Protein AF-A0A7S0MTF8-F1 (afdb_monomer_lite)

Organism: NCBI:txid1411642

Radius of gyration: 25.07 Å; chains: 1; bounding box: 68×50×77 Å

Sequence (307 aa):
ARCGGGLVGGGAVLLVLLLGALLALWLLAAFSRYLEAHLDVHAEAEGEAESASWLVQKTLEALQRLKVDGILFGRRAKSRRDVYTRPTERVEPQERSALASWTCATVSLIERMVEEPGSPVGAGHDRDIHTTAGQMLLQAFIYMQTLAVVNKVFDIRWPAKFVKVMSAAAICNLTLDEIPLLSCLFKGVDYYRSYLLWGFLPLGVLAGAGAVAACLVPPHSTPRKRELFLSGVHRGALVLLFALYVPVTTRVMSIFSCREIDGQRYLRADLTKQCYDFEHLAHLVVGLVFAAVYVVGVPLFYGASFR

pLDDT: mean 72.74, std 19.28, range [36.22, 97.88]

Secondary structure (DSSP, 8-state):
-------SHHHHHHHHHHHHHHHHHHHHHHHHHHHHHHHHHHTS-TT-HHHHHHHHHHHHHHHHHHHHTTS---------------------HHHHHHHHHHHHHHHHHHHHHH--------TT-TTTHHHHHHHHHHHHHHHHHHHHHHHHH------HHHHHHHHHHGGG---TTTSHHHHHHTTT--HHHHHHHHHHHHHHHHHHHHHHHHHSS-TT--HHHHHHHHHHHHHHHHHHHHHHHHHHHHHHHHTT-EEEETTEEEETTEEEEETTSHHHHHHHHHHHHHIIIIIIIHHHHHHHHT-

Foldseek 3Di:
DDPPDDPPPVVVVVVVVVVLVVVLVVLLVVLVVVCVVVVVVVVVPPPCVVPVLVVVVVVVVVVVVVVVPPDDDDDDDDDDDDDDDDDPPPPDVVVVVVVCVVVCVVVVVVVVVVPDPDDDDDDPCVVPVVVVVVVVVLVVLLVLLVLLCCVVPDPDDDDPVSVVSSVVSVVSNPDLCVPVVSVVVCVPPDLLNSLVCLLCVLVVLVVVLVVCLVPVPPPPDDPVVSVVSNVVSVVVSVSVSSSSLSVNLSSLCQLVDWDDDPNFIARPVDRVHGDSPPVSVSSVSSSVSSCCCRVVVVVVVVVVVVD

Structure (mmCIF, N/CA/C/O backbone):
data_AF-A0A7S0MTF8-F1
#
_entry.id   AF-A0A7S0MTF8-F1
#
loop_
_atom_site.group_PDB
_atom_site.id
_atom_site.type_symbol
_atom_site.label_atom_id
_atom_site.label_alt_id
_atom_site.label_comp_id
_atom_site.label_asym_id
_atom_site.label_entity_id
_atom_site.label_seq_id
_atom_site.pdbx_PDB_ins_code
_atom_site.Cartn_x
_atom_site.Cartn_y
_atom_site.Cartn_z
_atom_site.occupancy
_atom_site.B_iso_or_equiv
_atom_site.auth_seq_id
_atom_site.auth_comp_id
_atom_site.auth_asym_id
_atom_site.auth_atom_id
_atom_site.pdbx_PDB_model_num
ATOM 1 N N . ALA A 1 1 ? 15.661 -19.146 -37.992 1.00 41.62 1 ALA A N 1
ATOM 2 C CA . ALA A 1 1 ? 15.312 -19.264 -36.564 1.00 41.62 1 ALA A CA 1
ATOM 3 C C . ALA A 1 1 ? 14.410 -18.093 -36.183 1.00 41.62 1 ALA A C 1
ATOM 5 O O . ALA A 1 1 ? 14.860 -16.955 -36.224 1.00 41.62 1 ALA A O 1
ATOM 6 N N . ARG A 1 2 ? 13.116 -18.346 -35.944 1.00 36.22 2 ARG A N 1
ATOM 7 C CA . ARG A 1 2 ? 12.147 -17.328 -35.511 1.00 36.22 2 ARG A CA 1
ATOM 8 C C . ARG A 1 2 ? 12.207 -17.232 -33.985 1.00 36.22 2 ARG A C 1
ATOM 10 O O . ARG A 1 2 ? 11.725 -18.134 -33.313 1.00 36.22 2 ARG A O 1
ATOM 17 N N . CYS A 1 3 ? 12.772 -16.151 -33.453 1.00 40.25 3 CYS A N 1
ATOM 18 C CA . CYS A 1 3 ? 12.553 -15.752 -32.062 1.00 40.25 3 CYS A CA 1
ATOM 19 C C . CYS A 1 3 ? 11.199 -15.039 -31.980 1.00 40.25 3 CYS A C 1
ATOM 21 O O . CYS A 1 3 ? 11.119 -13.820 -32.080 1.00 40.25 3 CYS A O 1
ATOM 23 N N . GLY A 1 4 ? 10.126 -15.820 -31.884 1.00 43.66 4 GLY A N 1
ATOM 24 C CA . GLY A 1 4 ? 8.782 -15.338 -31.582 1.00 43.66 4 GLY A CA 1
ATOM 25 C C . GLY A 1 4 ? 8.337 -15.968 -30.274 1.00 43.66 4 GLY A C 1
ATOM 26 O O . GLY A 1 4 ? 7.686 -17.003 -30.287 1.00 43.66 4 GLY A O 1
ATOM 27 N N . GLY A 1 5 ? 8.748 -15.392 -29.149 1.00 44.25 5 GLY A N 1
ATOM 28 C CA . GLY A 1 5 ? 8.395 -15.902 -27.833 1.00 44.25 5 GLY A CA 1
ATOM 29 C C . GLY A 1 5 ? 8.445 -14.786 -26.805 1.00 44.25 5 GLY A C 1
ATOM 30 O O . GLY A 1 5 ? 9.505 -14.218 -26.568 1.00 44.25 5 GLY A O 1
ATOM 31 N N . GLY A 1 6 ? 7.295 -14.492 -26.198 1.00 42.84 6 GLY A N 1
ATOM 32 C CA . GLY A 1 6 ? 7.282 -13.999 -24.822 1.00 42.84 6 GLY A CA 1
ATOM 33 C C . GLY A 1 6 ? 6.909 -12.541 -24.559 1.00 42.84 6 GLY A C 1
ATOM 34 O O . GLY A 1 6 ? 7.259 -12.049 -23.497 1.00 42.84 6 GLY A O 1
ATOM 35 N N . LEU A 1 7 ? 6.167 -11.847 -25.431 1.00 43.78 7 LEU A N 1
ATOM 36 C CA . LEU A 1 7 ? 5.537 -10.560 -25.059 1.00 43.78 7 LEU A CA 1
ATOM 37 C C . LEU A 1 7 ? 4.083 -10.709 -24.558 1.00 43.78 7 LEU A C 1
ATOM 39 O O . LEU A 1 7 ? 3.352 -9.728 -24.468 1.00 43.78 7 LEU A O 1
ATOM 43 N N . VAL A 1 8 ? 3.641 -11.935 -24.255 1.00 46.97 8 VAL A N 1
ATOM 44 C CA . VAL A 1 8 ? 2.236 -12.243 -23.916 1.00 46.97 8 VAL A CA 1
ATOM 45 C C . VAL A 1 8 ? 1.956 -12.117 -22.408 1.00 46.97 8 VAL A C 1
ATOM 47 O O . VAL A 1 8 ? 0.819 -11.880 -22.015 1.00 46.97 8 VAL A O 1
ATOM 50 N N . GLY A 1 9 ? 2.980 -12.167 -21.549 1.00 46.78 9 GLY A N 1
ATOM 51 C CA . GLY A 1 9 ? 2.791 -12.075 -20.094 1.00 46.78 9 GLY A CA 1
ATOM 52 C C . GLY A 1 9 ? 2.430 -10.670 -19.599 1.00 46.78 9 GLY A C 1
ATOM 53 O O . GLY A 1 9 ? 1.489 -10.504 -18.831 1.00 46.78 9 GLY A O 1
ATOM 54 N N . GLY A 1 10 ? 3.129 -9.632 -20.074 1.00 50.44 10 GLY A N 1
ATOM 55 C CA . GLY A 1 10 ? 2.980 -8.269 -19.539 1.00 50.44 10 GLY A CA 1
ATOM 56 C C . GLY A 1 10 ? 1.612 -7.629 -19.798 1.00 50.44 10 GLY A C 1
ATOM 57 O O . GLY A 1 10 ? 1.114 -6.882 -18.957 1.00 50.44 10 GLY A O 1
ATOM 58 N N . GLY A 1 11 ? 0.975 -7.961 -20.927 1.00 53.56 11 GLY A N 1
ATOM 59 C CA . GLY A 1 11 ? -0.357 -7.457 -21.270 1.00 53.56 11 GLY A CA 1
ATOM 60 C C . GLY A 1 11 ? -1.439 -7.961 -20.317 1.00 53.56 11 GLY A C 1
ATOM 61 O O . GLY A 1 11 ? -2.295 -7.185 -19.910 1.00 53.56 11 GLY A O 1
ATOM 62 N N . ALA A 1 12 ? -1.361 -9.226 -19.895 1.00 52.53 12 ALA A N 1
ATOM 63 C CA . ALA A 1 12 ? -2.303 -9.798 -18.938 1.00 52.53 12 ALA A CA 1
ATOM 64 C C . ALA A 1 12 ? -2.157 -9.171 -17.542 1.00 52.53 12 ALA A C 1
ATOM 66 O O . ALA A 1 12 ? -3.161 -8.885 -16.897 1.00 52.53 12 ALA A O 1
ATOM 67 N N . VAL A 1 13 ? -0.926 -8.878 -17.101 1.00 54.28 13 VAL A N 1
ATOM 68 C CA . VAL A 1 13 ? -0.671 -8.186 -15.822 1.00 54.28 13 VAL A CA 1
ATOM 69 C C . VAL A 1 13 ? -1.266 -6.785 -15.836 1.00 54.28 13 VAL A C 1
ATOM 71 O O . VAL A 1 13 ? -2.001 -6.408 -14.926 1.00 54.28 13 VAL A O 1
ATOM 74 N N . LEU A 1 14 ? -0.975 -6.022 -16.892 1.00 57.94 14 LEU A N 1
ATOM 75 C CA . LEU A 1 14 ? -1.503 -4.674 -17.037 1.00 57.94 14 LEU A CA 1
ATOM 76 C C . LEU A 1 14 ? -3.030 -4.704 -17.132 1.00 57.94 14 LEU A C 1
ATOM 78 O O . LEU A 1 14 ? -3.681 -3.876 -16.512 1.00 57.94 14 LEU A O 1
ATOM 82 N N . LEU A 1 15 ? -3.603 -5.683 -17.835 1.00 62.56 15 LEU A N 1
ATOM 83 C CA . LEU A 1 15 ? -5.047 -5.855 -17.951 1.00 62.56 15 LEU A CA 1
ATOM 84 C C . LEU A 1 15 ? -5.694 -6.180 -16.602 1.00 62.56 15 LEU A C 1
ATOM 86 O O . LEU A 1 15 ? -6.694 -5.566 -16.269 1.00 62.56 15 LEU A O 1
ATOM 90 N N . VAL A 1 16 ? -5.141 -7.096 -15.805 1.00 59.28 16 VAL A N 1
ATOM 91 C CA . VAL A 1 16 ? -5.699 -7.445 -14.486 1.00 59.28 16 VAL A CA 1
ATOM 92 C C . VAL A 1 16 ? -5.593 -6.268 -13.518 1.00 59.28 16 VAL A C 1
ATOM 94 O O . VAL A 1 16 ? -6.552 -5.978 -12.807 1.00 59.28 16 VAL A O 1
ATOM 97 N N . LEU A 1 17 ? -4.471 -5.545 -13.524 1.00 58.94 17 LEU A N 1
ATOM 98 C CA . LEU A 1 17 ? -4.306 -4.345 -12.703 1.00 58.94 17 LEU A CA 1
ATOM 99 C C . LEU A 1 17 ? -5.217 -3.205 -13.169 1.00 58.94 17 LEU A C 1
ATOM 101 O O . LEU A 1 17 ? -5.796 -2.521 -12.334 1.00 58.94 17 LEU A O 1
ATOM 105 N N . LEU A 1 18 ? -5.396 -3.028 -14.481 1.00 66.31 18 LEU A N 1
ATOM 106 C CA . LEU A 1 18 ? -6.327 -2.052 -15.047 1.00 66.31 18 LEU A CA 1
ATOM 107 C C . LEU A 1 18 ? -7.774 -2.428 -14.756 1.00 66.31 18 LEU A C 1
ATOM 109 O O . LEU A 1 18 ? -8.540 -1.558 -14.379 1.00 66.31 18 LEU A O 1
ATOM 113 N N . LEU A 1 19 ? -8.158 -3.696 -14.877 1.00 68.12 19 LEU A N 1
ATOM 114 C CA . LEU A 1 19 ? -9.497 -4.165 -14.528 1.00 68.12 19 LEU A CA 1
ATOM 115 C C . LEU A 1 19 ? -9.749 -4.028 -13.027 1.00 68.12 19 LEU A C 1
ATOM 117 O O . LEU A 1 19 ? -10.822 -3.583 -12.641 1.00 68.12 19 LEU A O 1
ATOM 121 N N . GLY A 1 20 ? -8.758 -4.329 -12.186 1.00 62.88 20 GLY A N 1
ATOM 122 C CA . GLY A 1 20 ? -8.822 -4.086 -10.747 1.00 62.88 20 GLY A CA 1
ATOM 123 C C . GLY A 1 20 ? -8.953 -2.599 -10.414 1.00 62.88 20 GLY A C 1
ATOM 124 O O . GLY A 1 20 ? -9.790 -2.228 -9.598 1.00 62.88 20 GLY A O 1
ATOM 125 N N . ALA A 1 21 ? -8.191 -1.734 -11.088 1.00 61.41 21 ALA A N 1
ATOM 126 C CA . ALA A 1 21 ? -8.267 -0.285 -10.921 1.00 61.41 21 ALA A CA 1
ATOM 127 C C . ALA A 1 21 ? -9.590 0.290 -11.445 1.00 61.41 21 ALA A C 1
ATOM 129 O O . ALA A 1 21 ? -10.188 1.130 -10.786 1.00 61.41 21 ALA A O 1
ATOM 130 N N . LEU A 1 22 ? -10.084 -0.179 -12.591 1.00 70.44 22 LEU A N 1
ATOM 131 C CA . LEU A 1 22 ? -11.374 0.213 -13.158 1.00 70.44 22 LEU A CA 1
ATOM 132 C C . LEU A 1 22 ? -12.528 -0.264 -12.282 1.00 70.44 22 LEU A C 1
ATOM 134 O O . LEU A 1 22 ? -13.466 0.493 -12.065 1.00 70.44 22 LEU A O 1
ATOM 138 N N . LEU A 1 23 ? -12.446 -1.476 -11.731 1.00 73.50 23 LEU A N 1
ATOM 139 C CA . LEU A 1 23 ? -13.414 -1.982 -10.764 1.00 73.50 23 LEU A CA 1
ATOM 140 C C . LEU A 1 23 ? -13.374 -1.158 -9.474 1.00 73.50 23 LEU A C 1
ATOM 142 O O . LEU A 1 23 ? -14.424 -0.797 -8.960 1.00 73.50 23 LEU A O 1
ATOM 146 N N . ALA A 1 24 ? -12.186 -0.806 -8.980 1.00 65.19 24 ALA A N 1
ATOM 147 C CA . ALA A 1 24 ? -12.036 0.056 -7.811 1.00 65.19 24 ALA A CA 1
ATOM 148 C C . ALA A 1 24 ? -12.590 1.466 -8.065 1.00 65.19 24 ALA A C 1
ATOM 150 O O . ALA A 1 24 ? -13.328 1.984 -7.235 1.00 65.19 24 ALA A O 1
ATOM 151 N N . LEU A 1 25 ? -12.300 2.068 -9.222 1.00 69.69 25 LEU A N 1
ATOM 152 C CA . LEU A 1 25 ? -12.846 3.364 -9.636 1.00 69.69 25 LEU A CA 1
ATOM 153 C C . LEU A 1 25 ? -14.364 3.308 -9.810 1.00 69.69 25 LEU A C 1
ATOM 155 O O . LEU A 1 25 ? -15.060 4.231 -9.400 1.00 69.69 25 LEU A O 1
ATOM 159 N N . TRP A 1 26 ? -14.887 2.221 -10.378 1.00 82.94 26 TRP A N 1
ATOM 160 C CA . TRP A 1 26 ? -16.321 2.002 -10.510 1.00 82.94 26 TRP A CA 1
ATOM 161 C C . TRP A 1 26 ? -16.993 1.848 -9.144 1.00 82.94 26 TRP A C 1
ATOM 163 O O . TRP A 1 26 ? -18.015 2.482 -8.908 1.00 82.94 26 TRP A O 1
ATOM 173 N N . LEU A 1 27 ? -16.398 1.085 -8.222 1.00 67.75 27 LEU A N 1
ATOM 174 C CA . LEU A 1 27 ? -16.892 0.932 -6.852 1.00 67.75 27 LEU A CA 1
ATOM 175 C C . LEU A 1 27 ? -16.828 2.250 -6.079 1.00 67.75 27 LEU A C 1
ATOM 177 O O . LEU A 1 27 ? -17.782 2.580 -5.389 1.00 67.75 27 LEU A O 1
ATOM 181 N N . LEU A 1 28 ? -15.759 3.035 -6.235 1.00 68.31 28 LEU A N 1
ATOM 182 C CA . LEU A 1 28 ? -15.643 4.371 -5.644 1.00 68.31 28 LEU A CA 1
ATOM 183 C C . LEU A 1 28 ? -16.687 5.334 -6.213 1.00 68.31 28 LEU A C 1
ATOM 185 O O . LEU A 1 28 ? -17.311 6.063 -5.452 1.00 68.31 28 LEU A O 1
ATOM 189 N N . ALA A 1 29 ? -16.923 5.321 -7.525 1.00 71.50 29 ALA A N 1
ATOM 190 C CA . ALA A 1 29 ? -17.944 6.154 -8.156 1.00 71.50 29 ALA A CA 1
ATOM 191 C C . ALA A 1 29 ? -19.364 5.728 -7.749 1.00 71.50 29 ALA A C 1
ATOM 193 O O . ALA A 1 29 ? -20.207 6.575 -7.461 1.00 71.50 29 ALA A O 1
ATOM 194 N N . ALA A 1 30 ? -19.630 4.422 -7.689 1.00 72.69 30 ALA A N 1
ATOM 195 C CA . ALA A 1 30 ? -20.893 3.878 -7.204 1.00 72.69 30 ALA A CA 1
ATOM 196 C C . ALA A 1 30 ? -21.116 4.238 -5.731 1.00 72.69 30 ALA A C 1
ATOM 198 O O . ALA A 1 30 ? -22.210 4.645 -5.352 1.00 72.69 30 ALA A O 1
ATOM 199 N N . PHE A 1 31 ? -20.063 4.155 -4.920 1.00 70.62 31 PHE A N 1
ATOM 200 C CA . PHE A 1 31 ? -20.100 4.525 -3.516 1.00 70.62 31 PHE A CA 1
ATOM 201 C C . PHE A 1 31 ? -20.270 6.038 -3.313 1.00 70.62 31 PHE A C 1
ATOM 203 O O . PHE A 1 31 ? -21.051 6.446 -2.465 1.00 70.62 31 PHE A O 1
ATOM 210 N N . SER A 1 32 ? -19.636 6.877 -4.137 1.00 69.56 32 SER A N 1
ATOM 211 C CA . SER A 1 32 ? -19.850 8.332 -4.141 1.00 69.56 32 SER A CA 1
ATOM 212 C C . SER A 1 32 ? -21.310 8.681 -4.421 1.00 69.56 32 SER A C 1
ATOM 214 O O . SER A 1 32 ? -21.896 9.480 -3.703 1.00 69.56 32 SER A O 1
ATOM 216 N N . ARG A 1 33 ? -21.928 8.030 -5.414 1.00 78.19 33 ARG A N 1
ATOM 217 C CA . ARG A 1 33 ? -23.357 8.219 -5.714 1.00 78.19 33 ARG A CA 1
ATOM 218 C C . ARG A 1 33 ? -24.257 7.711 -4.592 1.00 78.19 33 ARG A C 1
ATOM 220 O O . ARG A 1 33 ? -25.294 8.303 -4.325 1.00 78.19 33 ARG A O 1
ATOM 227 N N . TYR A 1 34 ? -23.871 6.613 -3.944 1.00 73.06 34 TYR A N 1
ATOM 228 C CA . TYR A 1 34 ? -24.579 6.092 -2.776 1.00 73.06 34 TYR A CA 1
ATOM 229 C C . TYR A 1 34 ? -24.514 7.071 -1.597 1.00 73.06 34 TYR A C 1
ATOM 231 O O . TYR A 1 34 ? -25.523 7.302 -0.940 1.00 73.06 34 TYR A O 1
ATOM 239 N N . LEU A 1 35 ? -23.346 7.674 -1.358 1.00 66.25 35 LEU A N 1
ATOM 240 C CA . LEU A 1 35 ? -23.162 8.707 -0.344 1.00 66.25 35 LEU A CA 1
ATOM 241 C C . LEU A 1 35 ? -23.990 9.953 -0.652 1.00 66.25 35 LEU A C 1
ATOM 243 O O . LEU A 1 35 ? -24.685 10.415 0.240 1.00 66.25 35 LEU A O 1
ATOM 247 N N . GLU A 1 36 ? -23.954 10.465 -1.885 1.00 72.81 36 GLU A N 1
ATOM 248 C CA . GLU A 1 36 ? -24.779 11.607 -2.312 1.00 72.81 36 GLU A CA 1
ATOM 249 C C . GLU A 1 36 ? -26.269 11.326 -2.080 1.00 72.81 36 GLU A C 1
ATOM 251 O O . GLU A 1 36 ? -26.959 12.127 -1.457 1.00 72.81 36 GLU A O 1
ATOM 256 N N . ALA A 1 37 ? -26.738 10.136 -2.464 1.00 70.69 37 ALA A N 1
ATOM 257 C CA . ALA A 1 37 ? -28.127 9.736 -2.265 1.00 70.69 37 ALA A CA 1
ATOM 258 C C . ALA A 1 37 ? -28.535 9.604 -0.785 1.00 70.69 37 ALA A C 1
ATOM 260 O O . ALA A 1 37 ? -29.715 9.742 -0.477 1.00 70.69 37 ALA A O 1
ATOM 261 N N . HIS A 1 38 ? -27.600 9.326 0.132 1.00 65.00 38 HIS A N 1
ATOM 262 C CA . HIS A 1 38 ? -27.897 9.181 1.563 1.00 65.00 38 HIS A CA 1
ATOM 263 C C . HIS A 1 38 ? -27.615 10.431 2.401 1.00 65.00 38 HIS A C 1
ATOM 265 O O . HIS A 1 38 ? -28.272 10.625 3.422 1.00 65.00 38 HIS A O 1
ATOM 271 N N . LEU A 1 39 ? -26.676 11.283 1.987 1.00 58.22 39 LEU A N 1
ATOM 272 C CA . LEU A 1 39 ? -26.413 12.574 2.625 1.00 58.22 39 LEU A CA 1
ATOM 273 C C . LEU A 1 39 ? -27.598 13.530 2.452 1.00 58.22 39 LEU A C 1
ATOM 275 O O . LEU A 1 39 ? -27.944 14.215 3.411 1.00 58.22 39 LEU A O 1
ATOM 279 N N . ASP A 1 40 ? -28.277 13.498 1.300 1.00 57.44 40 ASP A N 1
ATOM 280 C CA . ASP A 1 40 ? -29.507 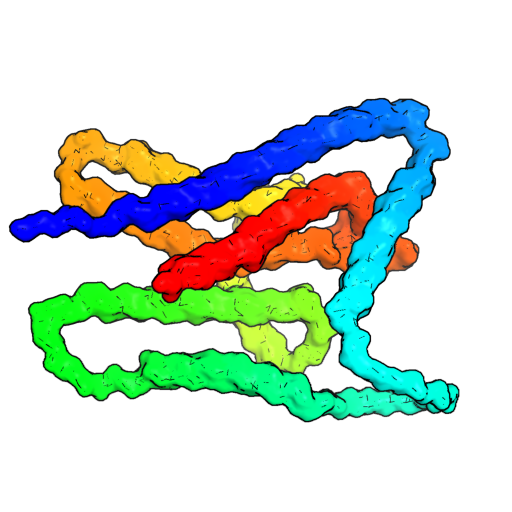14.276 1.088 1.00 57.44 40 ASP A CA 1
ATOM 281 C C . ASP A 1 40 ? -30.662 13.810 1.992 1.00 57.44 40 ASP A C 1
ATOM 283 O O . ASP A 1 40 ? -31.476 14.620 2.424 1.00 57.44 40 ASP A O 1
ATOM 287 N N . VAL A 1 41 ? -30.705 12.525 2.363 1.00 54.62 41 VAL A N 1
ATOM 288 C CA . VAL A 1 41 ? -31.742 11.976 3.261 1.00 54.62 41 VAL A CA 1
ATOM 289 C C . VAL A 1 41 ? -31.491 12.357 4.727 1.00 54.62 41 VAL A C 1
ATOM 291 O O . VAL A 1 41 ? -32.432 12.492 5.505 1.00 54.62 41 VAL A O 1
ATOM 294 N N . HIS A 1 42 ? -30.234 12.578 5.123 1.00 45.69 42 HIS A N 1
ATOM 295 C CA . HIS A 1 42 ? -29.895 12.943 6.502 1.00 45.69 42 HIS A CA 1
ATOM 296 C C . HIS A 1 42 ? -30.084 14.431 6.829 1.00 45.69 42 HIS A C 1
ATOM 298 O O . HIS A 1 42 ? -30.175 14.767 8.008 1.00 45.69 42 HIS A O 1
ATOM 304 N N . ALA A 1 43 ? -30.215 15.310 5.829 1.00 51.12 43 ALA A N 1
ATOM 305 C CA . ALA A 1 43 ? -30.525 16.724 6.055 1.00 51.12 43 ALA A CA 1
ATOM 306 C C . ALA A 1 43 ? -31.964 16.963 6.565 1.00 51.12 43 ALA A C 1
ATOM 308 O O . ALA A 1 43 ? -32.246 18.022 7.120 1.00 51.12 43 ALA A O 1
ATOM 309 N N . GLU A 1 44 ? -32.861 15.981 6.427 1.00 53.00 44 GLU A N 1
ATOM 310 C CA . GLU A 1 44 ? -34.273 16.081 6.835 1.00 53.00 44 GLU A CA 1
ATOM 311 C C . GLU A 1 44 ? -34.626 15.217 8.062 1.00 53.00 44 GLU A C 1
ATOM 313 O O . GLU A 1 44 ? -35.745 15.282 8.569 1.00 53.00 44 GLU A O 1
ATOM 318 N N . ALA A 1 45 ? -33.674 14.435 8.584 1.00 46.47 45 ALA A N 1
ATOM 319 C CA . ALA A 1 45 ? -33.935 13.379 9.561 1.00 46.47 45 ALA A CA 1
ATOM 320 C C . ALA A 1 45 ? -33.026 13.450 10.805 1.00 46.47 45 ALA A C 1
ATOM 322 O O . ALA A 1 45 ? -32.384 12.468 11.175 1.00 46.47 45 ALA A O 1
ATOM 323 N N . GLU A 1 46 ? -33.016 14.577 11.524 1.00 49.78 46 GLU A N 1
ATOM 324 C CA . GLU A 1 46 ? -32.458 14.624 12.894 1.00 49.78 46 GLU A CA 1
ATOM 325 C C . GLU A 1 46 ? -33.285 13.790 13.909 1.00 49.78 46 GLU A C 1
ATOM 327 O O . GLU A 1 46 ? -32.865 13.609 15.048 1.00 49.78 46 GLU A O 1
ATOM 332 N N . GLY A 1 47 ? -34.431 13.218 13.503 1.00 49.56 47 GLY A N 1
ATOM 333 C CA . GLY A 1 47 ? -35.278 12.356 14.342 1.00 49.56 47 GLY A CA 1
ATOM 334 C C . GLY A 1 47 ? -35.095 10.834 14.188 1.00 49.56 47 GLY A C 1
ATOM 335 O O . GLY A 1 47 ? -35.542 10.100 15.063 1.00 49.56 47 GLY A O 1
ATOM 336 N N . GLU A 1 48 ? -34.453 10.328 13.124 1.00 50.88 48 GLU A N 1
ATOM 337 C CA . GLU A 1 48 ? -34.413 8.877 12.807 1.00 50.88 48 GLU A CA 1
ATOM 338 C C . GLU A 1 48 ? -33.017 8.224 12.895 1.00 50.88 48 GLU A C 1
ATOM 340 O O . GLU A 1 48 ? -32.867 7.033 12.604 1.00 50.88 48 GLU A O 1
ATOM 345 N N . ALA A 1 49 ? -31.988 8.955 13.337 1.00 46.81 49 ALA A N 1
ATOM 346 C CA . ALA A 1 49 ? -30.597 8.479 13.395 1.00 46.81 49 ALA A CA 1
ATOM 347 C C . ALA A 1 49 ? -30.368 7.229 14.286 1.00 46.81 49 ALA A C 1
ATOM 349 O O . ALA A 1 49 ? -29.416 6.476 14.061 1.00 46.81 49 ALA A O 1
ATOM 350 N N . GLU A 1 50 ? -31.259 6.930 15.239 1.00 52.06 50 GLU A N 1
ATOM 351 C CA . GLU A 1 50 ? -31.220 5.671 16.009 1.00 52.06 50 GLU A CA 1
ATOM 352 C C . GLU A 1 50 ? -31.583 4.424 15.171 1.00 52.06 50 GLU A C 1
ATOM 354 O O . GLU A 1 50 ? -31.174 3.311 15.501 1.00 52.06 50 GLU A O 1
ATOM 359 N N . SER A 1 51 ? -32.291 4.579 14.049 1.00 51.56 51 SER A N 1
ATOM 360 C CA . SER A 1 51 ? -32.833 3.458 13.264 1.00 51.56 51 SER A CA 1
ATOM 361 C C . SER A 1 51 ? -31.832 2.891 12.251 1.00 51.56 51 SER A C 1
ATOM 363 O O . SER A 1 51 ? -31.769 1.680 12.019 1.00 51.56 51 SER A O 1
ATOM 365 N N . ALA A 1 52 ? -31.019 3.758 11.638 1.00 48.91 52 ALA A N 1
ATOM 366 C CA . ALA A 1 52 ? -30.056 3.359 10.610 1.00 48.91 52 ALA A CA 1
ATOM 367 C C . ALA A 1 52 ? -28.828 2.653 11.209 1.00 48.91 52 ALA A C 1
ATOM 369 O O . ALA A 1 52 ? -28.364 1.641 10.671 1.00 48.91 52 ALA A O 1
ATOM 370 N N . SER A 1 53 ? -28.350 3.128 12.365 1.00 51.75 53 SER A N 1
ATOM 371 C CA . SER A 1 53 ? -27.281 2.467 13.123 1.00 51.75 53 SER A CA 1
ATOM 372 C C . SER A 1 53 ? -27.694 1.048 13.535 1.00 51.75 53 SER A C 1
ATOM 374 O O . SER A 1 53 ? -26.912 0.108 13.375 1.00 51.75 53 SER A O 1
ATOM 376 N N . TRP A 1 54 ? -28.959 0.854 13.927 1.00 59.16 54 TRP A N 1
ATOM 377 C CA . TRP A 1 54 ? -29.520 -0.462 14.235 1.00 59.16 54 TRP A CA 1
ATOM 378 C C . TRP A 1 54 ? -29.494 -1.424 13.037 1.00 59.16 54 TRP A C 1
ATOM 380 O O . TRP A 1 54 ? -29.122 -2.590 13.195 1.00 59.16 54 TRP A O 1
ATOM 390 N N . LEU A 1 55 ? -29.841 -0.962 11.829 1.00 55.41 55 LEU A N 1
ATOM 391 C CA . LEU A 1 55 ? -29.889 -1.819 10.637 1.00 55.41 55 LEU A CA 1
ATOM 392 C C . LEU A 1 55 ? -28.486 -2.239 10.172 1.00 55.41 55 LEU A C 1
ATOM 394 O O . LEU A 1 55 ? -28.257 -3.411 9.853 1.00 55.41 55 LEU A O 1
ATOM 398 N N . VAL A 1 56 ? -27.522 -1.313 10.192 1.00 63.28 56 VAL A N 1
ATOM 399 C CA . VAL A 1 56 ? -26.113 -1.620 9.899 1.00 63.28 56 VAL A CA 1
ATOM 400 C C . VAL A 1 56 ? -25.558 -2.590 10.941 1.00 63.28 56 VAL A C 1
ATOM 402 O O . VAL A 1 56 ? -24.939 -3.590 10.574 1.00 63.28 56 VAL A O 1
ATOM 405 N N . GLN A 1 57 ? -25.847 -2.366 12.225 1.00 68.12 57 GLN A N 1
ATOM 406 C CA . GLN A 1 57 ? -25.401 -3.239 13.308 1.00 68.12 57 GLN A CA 1
ATOM 407 C C . GLN A 1 57 ? -25.997 -4.648 13.196 1.00 68.12 57 GLN A C 1
ATOM 409 O O . GLN A 1 57 ? -25.262 -5.628 13.303 1.00 68.12 57 GLN A O 1
ATOM 414 N N . LYS A 1 58 ? -27.284 -4.780 12.852 1.00 70.88 58 LYS A N 1
ATOM 415 C CA . LYS A 1 58 ? -27.933 -6.071 12.563 1.00 70.88 58 LYS A CA 1
ATOM 416 C C . LYS A 1 58 ? -27.337 -6.798 11.362 1.00 70.88 58 LYS A C 1
ATOM 418 O O . LYS A 1 58 ? -27.181 -8.019 11.398 1.00 70.88 58 LYS A O 1
ATOM 423 N N . THR A 1 59 ? -27.000 -6.070 10.302 1.00 64.06 59 THR A N 1
ATOM 424 C CA . THR A 1 59 ? -26.395 -6.657 9.097 1.00 64.06 59 THR A CA 1
ATOM 425 C C . THR A 1 59 ? -24.970 -7.133 9.388 1.00 64.06 59 THR A C 1
ATOM 427 O O . THR A 1 59 ? -24.561 -8.210 8.949 1.00 64.06 59 THR A O 1
ATOM 430 N N . LEU A 1 60 ? -24.231 -6.381 10.207 1.00 59.66 60 LEU A N 1
ATOM 431 C CA . LEU A 1 60 ? -22.894 -6.751 10.653 1.00 59.66 60 LEU A CA 1
ATOM 432 C C . LEU A 1 60 ? -22.919 -7.939 11.627 1.00 59.66 60 LEU A C 1
ATOM 434 O O . LEU A 1 60 ? -22.093 -8.840 11.502 1.00 59.66 60 LEU A O 1
ATOM 438 N N . GLU A 1 61 ? -23.894 -7.998 12.539 1.00 73.38 61 GLU A N 1
ATOM 439 C CA . GLU A 1 61 ? -24.148 -9.167 13.390 1.00 73.38 61 GLU A CA 1
ATOM 440 C C . GLU A 1 61 ? -24.505 -10.407 12.561 1.00 73.38 61 GLU A C 1
ATOM 442 O O . GLU A 1 61 ? -24.031 -11.501 12.862 1.00 73.38 61 GLU A O 1
ATOM 447 N N . ALA A 1 62 ? -25.294 -10.260 11.491 1.00 62.78 62 ALA A N 1
ATOM 448 C CA . ALA A 1 62 ? -25.617 -11.360 10.585 1.00 62.78 62 ALA A CA 1
ATOM 449 C C . ALA A 1 62 ? -24.370 -11.876 9.843 1.00 62.78 62 ALA A C 1
ATOM 451 O O . ALA A 1 62 ? -24.154 -13.086 9.772 1.00 62.78 62 ALA A O 1
ATOM 452 N N . LEU A 1 63 ? -23.502 -10.978 9.366 1.00 56.03 63 LEU A N 1
ATOM 453 C CA . LEU A 1 63 ? -22.218 -11.341 8.755 1.00 56.03 63 LEU A CA 1
ATOM 454 C C . LEU A 1 63 ? -21.246 -11.976 9.761 1.00 56.03 63 LEU A C 1
ATOM 456 O O . LEU A 1 63 ? -20.531 -12.919 9.419 1.00 56.03 63 LEU A O 1
ATOM 460 N N . GLN A 1 64 ? -21.235 -11.508 11.011 1.00 67.00 64 GLN A N 1
ATOM 461 C CA . GLN A 1 64 ? -20.440 -12.114 12.080 1.00 67.00 64 GLN A CA 1
ATOM 462 C C . GLN A 1 64 ? -20.967 -13.502 12.465 1.00 67.00 64 GLN A C 1
ATOM 464 O O . GLN A 1 64 ? -20.158 -14.407 12.645 1.00 67.00 64 GLN A O 1
ATOM 469 N N . ARG A 1 65 ? -22.289 -13.716 12.506 1.00 60.81 65 ARG A N 1
ATOM 470 C CA . ARG A 1 65 ? -22.893 -15.047 12.716 1.00 60.81 65 ARG A CA 1
ATOM 471 C C . ARG A 1 65 ? -22.568 -16.010 11.574 1.00 60.81 65 ARG A C 1
ATOM 473 O O . ARG A 1 65 ? -22.138 -17.127 11.833 1.00 60.81 65 ARG A O 1
ATOM 480 N N . LEU A 1 66 ? -22.624 -15.545 10.324 1.00 49.12 66 LEU A N 1
ATOM 481 C CA . LEU A 1 66 ? -22.202 -16.337 9.161 1.00 49.12 66 LEU A CA 1
ATOM 482 C C . LEU A 1 66 ? -20.714 -16.727 9.211 1.00 49.12 66 LEU A C 1
ATOM 484 O O . LEU A 1 66 ? -20.337 -17.781 8.704 1.00 49.12 66 LEU A O 1
ATOM 488 N N . LYS A 1 67 ? -19.865 -15.918 9.856 1.00 45.00 67 LYS A N 1
ATOM 489 C CA . LYS A 1 67 ? -18.444 -16.233 10.073 1.00 45.00 67 LYS A CA 1
ATOM 490 C C . LYS A 1 67 ? -18.209 -17.226 11.221 1.00 45.00 67 LYS A C 1
ATOM 492 O O . LYS A 1 67 ? -17.184 -17.901 11.220 1.00 45.00 67 LYS A O 1
ATOM 497 N N . VAL A 1 68 ? -19.141 -17.335 12.169 1.00 47.91 68 VAL A N 1
ATOM 498 C CA . VAL A 1 68 ? -19.066 -18.274 13.304 1.00 47.91 68 VAL A CA 1
ATOM 499 C C . VAL A 1 68 ? -19.579 -19.668 12.922 1.00 47.91 68 VAL A C 1
ATOM 501 O O . VAL A 1 68 ? -19.029 -20.660 13.390 1.00 47.91 68 VAL A O 1
ATOM 504 N N . ASP A 1 69 ? -20.534 -19.767 11.997 1.00 46.50 69 ASP A N 1
ATOM 505 C CA . ASP A 1 69 ? -21.124 -21.060 11.615 1.00 46.50 69 ASP A CA 1
ATOM 506 C C . ASP A 1 69 ? -20.369 -21.790 10.479 1.00 46.50 69 ASP A C 1
ATOM 508 O O . ASP A 1 69 ? -20.662 -22.944 10.164 1.00 46.50 69 ASP A O 1
ATOM 512 N N . GLY A 1 70 ? -19.355 -21.155 9.876 1.00 47.16 70 GLY A N 1
ATOM 513 C CA . GLY A 1 70 ? -18.591 -21.703 8.745 1.00 47.16 70 GLY A CA 1
ATOM 514 C C . GLY A 1 70 ? -17.448 -22.668 9.091 1.00 47.16 70 GLY A C 1
ATOM 515 O O . GLY A 1 70 ? -16.899 -23.299 8.190 1.00 47.16 70 GLY A O 1
ATOM 516 N N . ILE A 1 71 ? -17.067 -22.814 10.364 1.00 45.91 71 ILE A N 1
ATOM 517 C CA . ILE A 1 71 ? -16.036 -23.772 10.797 1.00 45.91 71 ILE A CA 1
ATOM 518 C C . ILE A 1 71 ? -16.433 -24.328 12.164 1.00 45.91 71 ILE A C 1
ATOM 520 O O . ILE A 1 71 ? -15.962 -23.828 13.173 1.00 45.91 71 ILE A O 1
ATOM 524 N N . LEU A 1 72 ? -17.297 -25.346 12.215 1.00 40.47 72 LEU A N 1
ATOM 525 C CA . LEU A 1 72 ? -17.378 -26.281 13.351 1.00 40.47 72 LEU A CA 1
ATOM 526 C C . LEU A 1 72 ? -18.234 -27.506 12.991 1.00 40.47 72 LEU A C 1
ATOM 528 O O . LEU A 1 72 ? -19.359 -27.701 13.447 1.00 40.47 72 LEU A O 1
ATOM 532 N N . PHE A 1 73 ? -17.650 -28.402 12.197 1.00 41.62 73 PHE A N 1
ATOM 533 C CA . PHE A 1 73 ? -17.989 -29.820 12.296 1.00 41.62 73 PHE A CA 1
ATOM 534 C C . PHE A 1 73 ? -17.262 -30.378 13.527 1.00 41.62 73 PHE A C 1
ATOM 536 O O . PHE A 1 73 ? -16.040 -30.494 13.501 1.00 41.62 73 PHE A O 1
ATOM 543 N N . GLY A 1 74 ? -17.982 -30.742 14.599 1.00 36.59 74 GLY A N 1
ATOM 544 C CA . GLY A 1 74 ? -17.365 -31.562 15.656 1.00 36.59 74 GLY A CA 1
ATOM 545 C C . GLY A 1 74 ? -17.897 -31.482 17.088 1.00 36.59 74 GLY A C 1
ATOM 546 O O . GLY A 1 74 ? -17.140 -31.193 17.996 1.00 36.59 74 GLY A O 1
ATOM 547 N N . ARG A 1 75 ? -19.174 -31.827 17.289 1.00 50.16 75 ARG A N 1
ATOM 548 C CA . ARG A 1 75 ? -19.758 -32.536 18.455 1.00 50.16 75 ARG A CA 1
ATOM 549 C C . ARG A 1 75 ? -19.331 -32.214 19.914 1.00 50.16 75 ARG A C 1
ATOM 551 O O . ARG A 1 75 ? -18.277 -32.609 20.391 1.00 50.16 75 ARG A O 1
ATOM 558 N N . ARG A 1 76 ? -20.415 -31.936 20.656 1.00 46.81 76 ARG A N 1
ATOM 559 C CA . ARG A 1 76 ? -20.849 -32.452 21.980 1.00 46.81 76 ARG A CA 1
ATOM 560 C C . ARG A 1 76 ? -20.449 -31.690 23.246 1.00 46.81 76 ARG A C 1
ATOM 562 O O . ARG A 1 76 ? -19.365 -31.814 23.796 1.00 46.81 76 ARG A O 1
ATOM 569 N N . ALA A 1 77 ? -21.491 -31.053 23.773 1.00 50.84 77 ALA A N 1
ATOM 570 C CA . ALA A 1 77 ? -21.648 -30.527 25.113 1.00 50.84 77 ALA A CA 1
ATOM 571 C C . ALA A 1 77 ? -21.301 -31.528 26.227 1.00 50.84 77 ALA A C 1
ATOM 573 O O . ALA A 1 77 ? -21.748 -32.680 26.218 1.00 50.84 77 ALA A O 1
ATOM 574 N N . LYS A 1 78 ? -20.647 -31.015 27.272 1.00 47.09 78 LYS A N 1
ATOM 575 C CA . LYS A 1 78 ? -20.852 -31.491 28.639 1.00 47.09 78 LYS A CA 1
ATOM 576 C C . LYS A 1 78 ? -20.826 -30.309 29.606 1.00 47.09 78 LYS A C 1
ATOM 578 O O . LYS A 1 78 ? -19.805 -29.670 29.816 1.00 47.09 78 LYS A O 1
ATOM 583 N N . SER A 1 79 ? -22.003 -30.037 30.157 1.00 61.41 79 SER A N 1
ATOM 584 C CA . SER A 1 79 ? -22.260 -29.120 31.262 1.00 61.41 79 SER A CA 1
ATOM 585 C C . SER A 1 79 ? -21.505 -29.562 32.520 1.00 61.41 79 SER A C 1
ATOM 587 O O . SER A 1 79 ? -21.668 -30.705 32.960 1.00 61.41 79 SER A O 1
ATOM 589 N N . ARG A 1 80 ? -20.712 -28.663 33.119 1.00 53.22 80 ARG A N 1
ATOM 590 C CA . ARG A 1 80 ? -20.422 -28.684 34.558 1.00 53.22 80 ARG A CA 1
ATOM 591 C C . ARG A 1 80 ? -19.974 -27.315 35.063 1.00 53.22 80 ARG A C 1
ATOM 593 O O . ARG A 1 80 ? -19.077 -26.695 34.506 1.00 53.22 80 ARG A O 1
ATOM 600 N N . ARG A 1 81 ? -20.665 -26.885 36.115 1.00 54.97 81 ARG A N 1
ATOM 601 C CA . ARG A 1 81 ? -20.398 -25.726 36.962 1.00 54.97 81 ARG A CA 1
ATOM 602 C C . ARG A 1 81 ? -19.163 -25.980 37.845 1.00 54.97 81 ARG A C 1
ATOM 604 O O . ARG A 1 81 ? -18.880 -27.131 38.174 1.00 54.97 81 ARG A O 1
ATOM 611 N N . ASP A 1 82 ? -18.560 -24.865 38.252 1.00 44.00 82 ASP A N 1
ATOM 612 C CA . ASP A 1 82 ? -17.712 -24.632 39.430 1.00 44.00 82 ASP A CA 1
ATOM 613 C C . ASP A 1 82 ? -16.180 -24.564 39.272 1.00 44.00 82 ASP A C 1
ATOM 615 O O . ASP A 1 82 ? -15.525 -25.386 38.639 1.00 44.00 82 ASP A O 1
ATOM 619 N N . VAL A 1 83 ? -15.659 -23.591 40.034 1.00 46.91 83 VAL A N 1
ATOM 620 C CA . VAL A 1 83 ? -14.302 -23.417 40.574 1.00 46.91 83 VAL A CA 1
ATOM 621 C C . VAL A 1 83 ? -13.332 -22.543 39.768 1.00 46.91 83 VAL A C 1
ATOM 623 O O . VAL A 1 83 ? -12.638 -22.964 38.846 1.00 46.91 83 VAL A O 1
ATOM 626 N N . TYR A 1 84 ? -13.211 -21.303 40.252 1.00 47.75 84 TYR A N 1
ATOM 627 C CA . TYR A 1 84 ? -12.146 -20.347 39.970 1.00 47.75 84 TYR A CA 1
ATOM 628 C C . TYR A 1 84 ? -10.801 -20.914 40.460 1.00 47.75 84 TYR A C 1
ATOM 630 O O . TYR A 1 84 ? -10.415 -20.747 41.614 1.00 47.75 84 TYR A O 1
ATOM 638 N N . THR A 1 85 ? -10.077 -21.606 39.584 1.00 43.62 85 THR A N 1
ATOM 639 C CA . THR A 1 85 ? -8.649 -21.895 39.762 1.00 43.62 85 THR A CA 1
ATOM 640 C C . THR A 1 85 ? -7.918 -21.493 38.488 1.00 43.62 85 THR A C 1
ATOM 642 O O . THR A 1 85 ? -8.329 -21.839 37.385 1.00 43.62 85 THR A O 1
ATOM 645 N N . ARG A 1 86 ? -6.863 -20.682 38.642 1.00 49.50 86 ARG A N 1
ATOM 646 C CA . ARG A 1 86 ? -6.018 -20.202 37.539 1.00 49.50 86 ARG A CA 1
ATOM 647 C C . ARG A 1 86 ? -5.482 -21.394 36.733 1.00 49.50 86 ARG A C 1
ATOM 649 O O . ARG A 1 86 ? -4.781 -22.214 37.329 1.00 49.50 86 ARG A O 1
ATOM 656 N N . PRO A 1 87 ? -5.695 -21.465 35.410 1.00 41.34 87 PRO A N 1
ATOM 657 C CA . PRO A 1 87 ? -4.960 -22.400 34.585 1.00 41.34 87 PRO A CA 1
ATOM 658 C C . PRO A 1 87 ? -3.623 -21.762 34.201 1.00 41.34 87 PRO A C 1
ATOM 660 O O . PRO A 1 87 ? -3.562 -20.709 33.569 1.00 41.34 87 PRO A O 1
ATOM 663 N N . THR A 1 88 ? -2.526 -22.411 34.579 1.00 50.88 88 THR A N 1
ATOM 664 C CA . THR A 1 88 ? -1.306 -22.353 33.779 1.00 50.88 88 THR A CA 1
ATOM 665 C C . THR A 1 88 ? -1.655 -22.959 32.425 1.00 50.88 88 THR A C 1
ATOM 667 O O . THR A 1 88 ? -1.928 -24.153 32.319 1.00 50.88 88 THR A O 1
ATOM 670 N N . GLU A 1 89 ? -1.738 -22.101 31.413 1.00 45.62 89 GLU A N 1
ATOM 671 C CA . GLU A 1 89 ? -2.094 -22.445 30.042 1.00 45.62 89 GLU A CA 1
ATOM 672 C C . GLU A 1 89 ? -1.065 -23.438 29.488 1.00 45.62 89 GLU A C 1
ATOM 674 O O . GLU A 1 89 ? 0.043 -23.104 29.061 1.00 45.62 89 GLU A O 1
ATOM 679 N N . ARG A 1 90 ? -1.410 -24.719 29.600 1.00 46.81 90 ARG A N 1
ATOM 680 C CA . ARG A 1 90 ? -0.673 -25.826 29.015 1.00 46.81 90 ARG A CA 1
ATOM 681 C C . ARG A 1 90 ? -1.014 -25.806 27.527 1.00 46.81 90 ARG A C 1
ATOM 683 O O . ARG A 1 90 ? -1.979 -26.438 27.122 1.00 46.81 90 ARG A O 1
ATOM 690 N N . VAL A 1 91 ? -0.248 -25.026 26.759 1.00 48.25 91 VAL A N 1
ATOM 691 C CA . VAL A 1 91 ? -0.330 -24.935 25.290 1.00 48.25 91 VAL A CA 1
ATOM 692 C C . VAL A 1 91 ? -0.511 -26.336 24.702 1.00 48.25 91 VAL A C 1
ATOM 694 O O . VAL A 1 91 ? 0.338 -27.209 24.918 1.00 48.25 91 VAL A O 1
ATOM 697 N N . GLU A 1 92 ? -1.628 -26.546 24.007 1.00 45.47 92 GLU A N 1
ATOM 698 C CA . GLU A 1 92 ? -2.008 -27.824 23.410 1.00 45.47 92 GLU A CA 1
ATOM 699 C C . GLU A 1 92 ? -0.919 -28.314 22.430 1.00 45.47 92 GLU A C 1
ATOM 701 O O . GLU A 1 92 ? -0.402 -27.529 21.628 1.00 45.47 92 GLU A O 1
ATOM 706 N N . PRO A 1 93 ? -0.540 -29.609 22.447 1.00 48.16 93 PRO A N 1
ATOM 707 C CA . PRO A 1 93 ? 0.520 -30.144 21.584 1.00 48.16 93 PRO A CA 1
ATOM 708 C C . PRO A 1 93 ? 0.245 -30.009 20.075 1.00 48.16 93 PRO A C 1
ATOM 710 O O . PRO A 1 93 ? 1.176 -30.097 19.278 1.00 48.16 93 PRO A O 1
ATOM 713 N N . GLN A 1 94 ? -1.012 -29.787 19.680 1.00 44.81 94 GLN A N 1
ATOM 714 C CA . GLN A 1 94 ? -1.460 -29.808 18.287 1.00 44.81 94 GLN A CA 1
ATOM 715 C C . GLN A 1 94 ? -1.158 -28.503 17.520 1.00 44.81 94 GLN A C 1
ATOM 717 O O . GLN A 1 94 ? -0.832 -28.554 16.332 1.00 44.81 94 GLN A O 1
ATOM 722 N N . GLU A 1 95 ? -1.151 -27.337 18.179 1.00 43.00 95 GLU A N 1
ATOM 723 C CA . GLU A 1 95 ? -0.730 -26.075 17.538 1.00 43.00 95 GLU A CA 1
ATOM 724 C C . GLU A 1 95 ? 0.791 -25.995 17.349 1.00 43.00 95 GLU A C 1
ATOM 726 O O . GLU A 1 95 ? 1.272 -25.415 16.370 1.00 43.00 95 GLU A O 1
ATOM 731 N N . ARG A 1 96 ? 1.566 -26.662 18.219 1.00 44.50 96 ARG A N 1
ATOM 732 C CA . ARG A 1 96 ? 3.024 -26.771 18.054 1.00 44.50 96 ARG A CA 1
ATOM 733 C C . ARG A 1 96 ? 3.395 -27.507 16.771 1.00 44.50 96 ARG A C 1
ATOM 735 O O . ARG A 1 96 ? 4.369 -27.117 16.141 1.00 44.50 96 ARG A O 1
ATOM 742 N N . SER A 1 97 ? 2.625 -28.514 16.348 1.00 42.50 97 SER A N 1
ATOM 743 C CA . SER A 1 97 ? 2.905 -29.242 15.102 1.00 42.50 97 SER A CA 1
ATOM 744 C C . SER A 1 97 ? 2.659 -28.415 13.839 1.00 42.50 97 SER A C 1
ATOM 746 O O . SER A 1 97 ? 3.429 -28.544 12.892 1.00 42.50 97 SER A O 1
ATOM 748 N N . ALA A 1 98 ? 1.653 -27.533 13.824 1.00 42.84 98 ALA A N 1
ATOM 749 C CA . ALA A 1 98 ? 1.393 -26.676 12.668 1.00 42.84 98 ALA A CA 1
ATOM 750 C C . ALA A 1 98 ? 2.463 -25.578 12.552 1.00 42.84 98 ALA A C 1
ATOM 752 O O . ALA A 1 98 ? 3.120 -25.458 11.524 1.00 42.84 98 ALA A O 1
ATOM 753 N N . LEU A 1 99 ? 2.743 -24.829 13.624 1.00 40.84 99 LEU A N 1
ATOM 754 C CA . LEU A 1 99 ? 3.817 -23.825 13.599 1.00 40.84 99 LEU A CA 1
ATOM 755 C C . LEU A 1 99 ? 5.202 -24.446 13.352 1.00 40.84 99 LEU A C 1
ATOM 757 O O . LEU A 1 99 ? 6.008 -23.849 12.636 1.00 40.84 99 LEU A O 1
ATOM 761 N N . ALA A 1 100 ? 5.469 -25.655 13.861 1.00 44.22 100 ALA A N 1
ATOM 762 C CA . ALA A 1 100 ? 6.701 -26.388 13.567 1.00 44.22 100 ALA A CA 1
ATOM 763 C C . ALA A 1 100 ? 6.783 -26.854 12.105 1.00 44.22 100 ALA A C 1
ATOM 765 O O . ALA A 1 100 ? 7.874 -26.837 11.546 1.00 44.22 100 ALA A O 1
ATOM 766 N N . SER A 1 101 ? 5.672 -27.218 11.451 1.00 44.69 101 SER A N 1
ATOM 767 C CA . SER A 1 101 ? 5.700 -27.631 10.041 1.00 44.69 101 SER A CA 1
ATOM 768 C C . SER A 1 101 ? 5.966 -26.457 9.100 1.00 44.69 101 SER A C 1
ATOM 770 O O . SER A 1 101 ? 6.741 -26.604 8.160 1.00 44.69 101 SER A O 1
ATOM 772 N N . TRP A 1 102 ? 5.385 -25.280 9.362 1.00 40.06 102 TRP A N 1
ATOM 773 C CA . TRP A 1 102 ? 5.635 -24.079 8.551 1.00 40.06 102 TRP A CA 1
ATOM 774 C C . TRP A 1 102 ? 7.053 -23.538 8.751 1.00 40.06 102 TRP A C 1
ATOM 776 O O . TRP A 1 102 ? 7.700 -23.161 7.774 1.00 40.06 102 TRP A O 1
ATOM 786 N N . THR A 1 103 ? 7.565 -23.557 9.986 1.00 46.22 103 THR A N 1
ATOM 787 C CA . THR A 1 103 ? 8.940 -23.126 10.291 1.00 46.22 103 THR A CA 1
ATOM 788 C C . THR A 1 103 ? 9.989 -24.140 9.837 1.00 46.22 103 THR A C 1
ATOM 790 O O . THR A 1 103 ? 10.985 -23.730 9.260 1.00 46.22 103 THR A O 1
ATOM 793 N N . CYS A 1 104 ? 9.764 -25.453 9.969 1.00 39.47 104 CYS A N 1
ATOM 794 C CA . CYS A 1 104 ? 10.670 -26.461 9.400 1.00 39.47 104 CYS A CA 1
ATOM 795 C C . CYS A 1 104 ? 10.647 -26.465 7.871 1.00 39.47 104 CYS A C 1
ATOM 797 O O . CYS A 1 104 ? 11.699 -26.627 7.270 1.00 39.47 104 CYS A O 1
ATOM 799 N N . ALA A 1 105 ? 9.495 -26.264 7.221 1.00 45.91 105 ALA A N 1
ATOM 800 C CA . ALA A 1 105 ? 9.445 -26.194 5.760 1.00 45.91 105 ALA A CA 1
ATOM 801 C C . ALA A 1 105 ? 10.174 -24.954 5.228 1.00 45.91 105 ALA A C 1
ATOM 803 O O . ALA A 1 105 ? 10.895 -25.057 4.243 1.00 45.91 105 ALA A O 1
ATOM 804 N N . THR A 1 106 ? 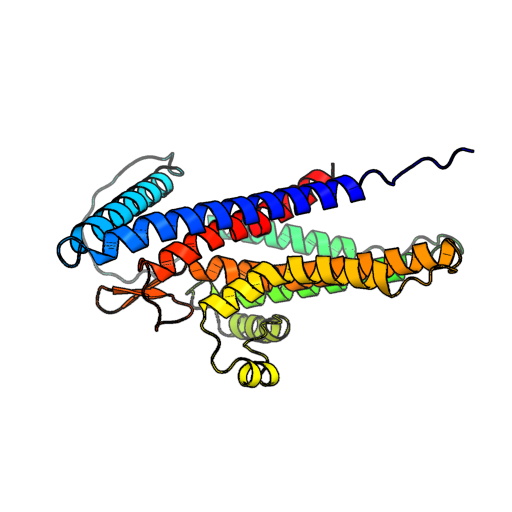10.050 -23.801 5.895 1.00 47.72 106 THR A N 1
ATOM 805 C CA . THR A 1 106 ? 10.789 -22.587 5.505 1.00 47.72 106 THR A CA 1
ATOM 806 C C . THR A 1 106 ? 12.271 -22.669 5.854 1.00 47.72 106 THR A C 1
ATOM 808 O O . THR A 1 106 ? 13.090 -22.313 5.015 1.00 47.72 106 THR A O 1
ATOM 811 N N . VAL A 1 107 ? 12.644 -23.195 7.024 1.00 48.03 107 VAL A N 1
ATOM 812 C CA . VAL A 1 107 ? 14.054 -23.379 7.410 1.00 48.03 107 VAL A CA 1
ATOM 813 C C . VAL A 1 107 ? 14.733 -24.455 6.562 1.00 48.03 107 VAL A C 1
ATOM 815 O O . VAL A 1 107 ? 15.840 -24.222 6.105 1.00 48.03 107 VAL A O 1
ATOM 818 N N . SER A 1 108 ? 14.068 -25.569 6.244 1.00 46.44 108 SER A N 1
ATOM 819 C CA . SER A 1 108 ? 14.622 -26.613 5.366 1.00 46.44 108 SER A CA 1
ATOM 820 C C . SER A 1 108 ? 14.717 -26.156 3.905 1.00 46.44 108 SER A C 1
ATOM 822 O O . SER A 1 108 ? 15.643 -26.551 3.200 1.00 46.44 108 SER A O 1
ATOM 824 N N . LEU A 1 109 ? 13.813 -25.276 3.449 1.00 46.59 109 LEU A N 1
ATOM 825 C CA . LEU A 1 109 ? 13.961 -24.600 2.157 1.00 46.59 109 LEU A CA 1
ATOM 826 C C . LEU A 1 109 ? 15.167 -23.647 2.178 1.00 46.59 109 LEU A C 1
ATOM 828 O O . LEU A 1 109 ? 15.907 -23.593 1.206 1.00 46.59 109 LEU A O 1
ATOM 832 N N . ILE A 1 110 ? 15.393 -22.931 3.284 1.00 47.16 110 ILE A N 1
ATOM 833 C CA . ILE A 1 110 ? 16.544 -22.032 3.464 1.00 47.16 110 ILE A CA 1
ATOM 834 C C . ILE A 1 110 ? 17.864 -22.816 3.565 1.00 47.16 110 ILE A C 1
ATOM 836 O O . ILE A 1 110 ? 18.820 -22.441 2.898 1.00 47.16 110 ILE A O 1
ATOM 840 N N . GLU A 1 111 ? 17.923 -23.921 4.312 1.00 48.56 111 GLU A N 1
ATOM 841 C CA . GLU A 1 111 ? 19.112 -24.783 4.411 1.00 48.56 111 GLU A CA 1
ATOM 842 C C . GLU A 1 111 ? 19.456 -25.424 3.063 1.00 48.56 111 GLU A C 1
ATOM 844 O O . GLU A 1 111 ? 20.597 -25.329 2.619 1.00 48.56 111 GLU A O 1
ATOM 849 N N . ARG A 1 112 ? 18.467 -25.956 2.330 1.00 47.59 112 ARG A N 1
ATOM 850 C CA . ARG A 1 112 ? 18.693 -26.491 0.973 1.00 47.59 112 ARG A CA 1
ATOM 851 C C . ARG A 1 112 ? 19.109 -25.427 -0.045 1.00 47.59 112 ARG A C 1
ATOM 853 O O . ARG A 1 112 ? 19.690 -25.772 -1.065 1.00 47.59 112 ARG A O 1
ATOM 860 N N . MET A 1 113 ? 18.827 -24.149 0.213 1.00 39.72 113 MET A N 1
ATOM 861 C CA . MET A 1 113 ? 19.277 -23.030 -0.626 1.00 39.72 113 MET A CA 1
ATOM 862 C C . MET A 1 113 ? 20.697 -22.547 -0.289 1.00 39.72 113 MET A C 1
ATOM 864 O O . MET A 1 113 ? 21.286 -21.820 -1.087 1.00 39.72 113 MET A O 1
ATOM 868 N N . VAL A 1 114 ? 21.248 -22.930 0.866 1.00 49.66 114 VAL A N 1
ATOM 869 C CA . VAL A 1 114 ? 22.605 -22.557 1.309 1.00 49.66 114 VAL A CA 1
ATOM 870 C C . VAL A 1 114 ? 23.638 -23.637 0.954 1.00 49.66 114 VAL A C 1
ATOM 872 O O . VAL A 1 114 ? 24.830 -23.345 0.895 1.00 49.66 114 VAL A O 1
ATOM 875 N N . GLU A 1 115 ? 23.202 -24.865 0.662 1.00 43.03 115 GLU A N 1
ATOM 876 C CA . GLU A 1 115 ? 24.068 -26.049 0.668 1.00 43.03 115 GLU A CA 1
ATOM 877 C C . GLU A 1 115 ? 24.309 -26.706 -0.707 1.00 43.03 115 GLU A C 1
ATOM 879 O O . GLU A 1 115 ? 24.383 -27.926 -0.801 1.00 43.03 115 GLU A O 1
ATOM 884 N N . GLU A 1 116 ? 24.520 -25.930 -1.778 1.00 37.22 116 GLU A N 1
ATOM 885 C CA . GLU A 1 116 ? 25.197 -26.466 -2.977 1.00 37.22 116 GLU A CA 1
ATOM 886 C C . GLU A 1 116 ? 26.439 -25.650 -3.368 1.00 37.22 116 GLU A C 1
ATOM 888 O O . GLU A 1 116 ? 26.375 -24.745 -4.205 1.00 37.22 116 GLU A O 1
ATOM 893 N N . PRO A 1 117 ? 27.618 -25.985 -2.815 1.00 46.09 117 PRO A N 1
ATOM 894 C CA . PRO A 1 117 ? 28.886 -25.619 -3.406 1.00 46.09 117 PRO A CA 1
ATOM 895 C C . PRO A 1 117 ? 29.373 -26.761 -4.307 1.00 46.09 117 PRO A C 1
ATOM 897 O O . PRO A 1 117 ? 29.872 -27.778 -3.831 1.00 46.09 117 PRO A O 1
ATOM 900 N N . GLY A 1 118 ? 29.316 -26.550 -5.621 1.00 48.47 118 GLY A N 1
ATOM 901 C CA . GLY A 1 118 ? 30.295 -27.159 -6.522 1.00 48.47 118 GLY A CA 1
ATOM 902 C C . GLY A 1 118 ? 29.738 -27.994 -7.665 1.00 48.47 118 GLY A C 1
ATOM 903 O O . GLY A 1 118 ? 29.751 -29.219 -7.621 1.00 48.47 118 GLY A O 1
ATOM 904 N N . SER A 1 119 ? 29.447 -27.327 -8.780 1.00 38.06 119 SER A N 1
ATOM 905 C CA . SER A 1 119 ? 29.748 -27.901 -10.090 1.00 38.06 119 SER A CA 1
ATOM 906 C C . SER A 1 119 ? 30.369 -26.819 -10.980 1.00 38.06 119 SER A C 1
ATOM 908 O O . SER A 1 119 ? 29.801 -25.729 -11.094 1.00 38.06 119 SER A O 1
ATOM 910 N N . PRO A 1 120 ? 31.559 -27.045 -11.567 1.00 49.72 120 PRO A N 1
ATOM 911 C CA . PRO A 1 120 ? 32.243 -26.036 -12.362 1.00 49.72 120 PRO A CA 1
ATOM 912 C C . PRO A 1 120 ? 31.590 -25.945 -13.747 1.00 49.72 120 PRO A C 1
ATOM 914 O O . PRO A 1 120 ? 31.868 -26.749 -14.635 1.00 49.72 120 PRO A O 1
ATOM 917 N N . VAL A 1 121 ? 30.718 -24.952 -13.938 1.00 44.44 121 VAL A N 1
ATOM 918 C CA . VAL A 1 121 ? 30.117 -24.621 -15.239 1.00 44.44 121 VAL A CA 1
ATOM 919 C C . VAL A 1 121 ? 30.805 -23.385 -15.820 1.00 44.44 121 VAL A C 1
ATOM 921 O O . VAL A 1 121 ? 31.029 -22.389 -15.136 1.00 44.44 121 VAL A O 1
ATOM 924 N N . GLY A 1 122 ? 31.198 -23.506 -17.089 1.00 45.31 122 GLY A N 1
ATOM 925 C CA . GLY A 1 122 ? 32.099 -22.612 -17.808 1.00 45.31 122 GLY A CA 1
ATOM 926 C C . GLY A 1 122 ? 31.667 -21.150 -17.954 1.00 45.31 122 GLY A C 1
ATOM 927 O O . GLY A 1 122 ? 30.559 -20.737 -17.618 1.00 45.31 122 GLY A O 1
ATOM 928 N N . ALA A 1 123 ? 32.610 -20.372 -18.490 1.00 48.50 123 ALA A N 1
ATOM 929 C CA . ALA A 1 123 ? 32.610 -18.922 -18.663 1.00 48.50 123 ALA A CA 1
ATOM 930 C C . ALA A 1 123 ? 31.419 -18.380 -19.488 1.00 48.50 123 ALA A C 1
ATOM 932 O O . ALA A 1 123 ? 31.536 -18.019 -20.654 1.00 48.50 123 ALA A O 1
ATOM 933 N N . GLY A 1 124 ? 30.260 -18.320 -18.843 1.00 49.31 124 GLY A N 1
ATOM 934 C CA . GLY A 1 124 ? 29.046 -17.607 -19.249 1.00 49.31 124 GLY A CA 1
ATOM 935 C C . GLY A 1 124 ? 28.121 -17.300 -18.058 1.00 49.31 124 GLY A C 1
ATOM 936 O O . GLY A 1 124 ? 27.052 -16.732 -18.248 1.00 49.31 124 GLY A O 1
ATOM 937 N N . HIS A 1 125 ? 28.550 -17.657 -16.840 1.00 48.50 125 HIS A N 1
ATOM 938 C CA . HIS A 1 125 ? 27.740 -17.795 -15.623 1.00 48.50 125 HIS A CA 1
ATOM 939 C C . HIS A 1 125 ? 27.701 -16.542 -14.718 1.00 48.50 125 HIS A C 1
ATOM 941 O O . HIS A 1 125 ? 26.980 -16.497 -13.727 1.00 48.50 125 HIS A O 1
ATOM 947 N N . ASP A 1 126 ? 28.441 -15.486 -15.061 1.00 50.16 126 ASP A N 1
ATOM 948 C CA . ASP A 1 126 ? 28.671 -14.347 -14.156 1.00 50.16 126 ASP A CA 1
ATOM 949 C C . ASP A 1 126 ? 27.468 -13.379 -14.032 1.00 50.16 126 ASP A C 1
ATOM 951 O O . ASP A 1 126 ? 27.423 -12.512 -13.162 1.00 50.16 126 ASP A O 1
ATOM 955 N N . ARG A 1 127 ? 26.441 -13.513 -14.887 1.00 53.12 127 ARG A N 1
ATOM 956 C CA . ARG A 1 127 ? 25.224 -12.672 -14.815 1.00 53.12 127 ARG A CA 1
ATOM 957 C C . ARG A 1 127 ? 24.115 -13.232 -13.923 1.00 53.12 127 ARG A C 1
ATOM 959 O O . ARG A 1 127 ? 23.263 -12.450 -13.491 1.00 53.12 127 ARG A O 1
ATOM 966 N N . ASP A 1 128 ? 24.144 -14.522 -13.603 1.00 52.75 128 ASP A N 1
ATOM 967 C CA . ASP A 1 128 ? 23.065 -15.176 -12.849 1.00 52.75 128 ASP A CA 1
ATOM 968 C C . ASP A 1 128 ? 23.295 -15.119 -11.325 1.00 52.75 128 ASP A C 1
ATOM 970 O O . ASP A 1 128 ? 22.348 -15.069 -10.544 1.00 52.75 128 ASP A O 1
ATOM 974 N N . ILE A 1 129 ? 24.546 -15.004 -10.866 1.00 54.72 129 ILE A N 1
ATOM 975 C CA . ILE A 1 129 ? 24.872 -14.972 -9.427 1.00 54.72 129 ILE A CA 1
ATOM 976 C C . ILE A 1 129 ? 24.365 -13.680 -8.753 1.00 54.72 129 ILE A C 1
ATOM 978 O O . ILE A 1 129 ? 23.812 -13.711 -7.651 1.00 54.72 129 ILE A O 1
ATOM 982 N N . HIS A 1 130 ? 24.479 -12.533 -9.431 1.00 55.69 130 HIS A N 1
ATOM 983 C CA . HIS A 1 130 ? 24.026 -11.243 -8.895 1.00 55.69 130 HIS A CA 1
ATOM 984 C C . HIS A 1 130 ? 22.500 -11.124 -8.778 1.00 55.69 130 HIS A C 1
ATOM 986 O O . HIS A 1 130 ? 22.002 -10.372 -7.938 1.00 55.69 130 HIS A O 1
ATOM 992 N N . THR A 1 131 ? 21.747 -11.848 -9.606 1.00 63.16 131 THR A N 1
ATOM 993 C CA . THR A 1 131 ? 20.280 -11.808 -9.580 1.00 63.16 131 THR A CA 1
ATOM 994 C C . THR A 1 131 ? 19.712 -12.648 -8.436 1.00 63.16 131 THR A C 1
ATOM 996 O O . THR A 1 131 ? 18.768 -12.206 -7.781 1.00 63.16 131 THR A O 1
ATOM 999 N N . THR A 1 132 ? 20.343 -13.776 -8.107 1.00 71.75 132 THR A N 1
ATOM 1000 C CA . THR A 1 132 ? 19.912 -14.665 -7.015 1.00 71.75 132 THR A CA 1
ATOM 1001 C C . THR A 1 132 ? 20.136 -14.045 -5.631 1.00 71.75 132 THR A C 1
ATOM 1003 O O . THR A 1 132 ? 19.230 -14.044 -4.796 1.00 71.75 132 THR A O 1
ATOM 1006 N N . ALA A 1 133 ? 21.298 -13.423 -5.392 1.00 79.25 133 ALA A N 1
ATOM 1007 C CA . ALA A 1 133 ? 21.593 -12.776 -4.108 1.00 79.25 133 ALA A CA 1
ATOM 1008 C C . ALA A 1 133 ? 20.633 -11.609 -3.803 1.00 79.25 133 ALA A C 1
ATOM 1010 O O . ALA A 1 133 ? 20.155 -11.463 -2.677 1.00 79.25 133 ALA A O 1
ATOM 1011 N N . GLY A 1 134 ? 20.293 -10.802 -4.815 1.00 79.00 134 GLY A N 1
ATOM 1012 C CA . GLY A 1 134 ? 19.326 -9.712 -4.666 1.00 79.00 134 GLY A CA 1
ATOM 1013 C C . GLY A 1 134 ? 17.921 -10.206 -4.303 1.00 79.00 134 GLY A C 1
ATOM 1014 O O . GLY A 1 134 ? 17.258 -9.612 -3.453 1.00 79.00 134 GLY A O 1
ATOM 1015 N N . GLN A 1 135 ? 17.483 -11.322 -4.895 1.00 77.81 135 GLN A N 1
ATOM 1016 C CA . GLN A 1 135 ? 16.198 -11.944 -4.564 1.00 77.81 135 GLN A CA 1
ATOM 1017 C C . GLN A 1 135 ? 16.171 -12.489 -3.132 1.00 77.81 135 GLN A C 1
ATOM 1019 O O . GLN A 1 135 ? 15.197 -12.262 -2.414 1.00 77.81 135 GLN A O 1
ATOM 1024 N N . MET A 1 136 ? 17.249 -13.139 -2.686 1.00 83.19 136 MET A N 1
ATOM 1025 C CA . MET A 1 136 ? 17.374 -13.626 -1.308 1.00 83.19 136 MET A CA 1
ATOM 1026 C C . MET A 1 136 ? 17.301 -12.482 -0.290 1.00 83.19 136 MET A C 1
ATOM 1028 O O . MET A 1 136 ? 16.577 -12.580 0.703 1.00 83.19 136 MET A O 1
ATOM 1032 N N . LEU A 1 137 ? 17.992 -11.369 -0.556 1.00 86.12 137 LEU A N 1
ATOM 1033 C CA . LEU A 1 137 ? 17.954 -10.187 0.307 1.00 86.12 137 LEU A CA 1
ATOM 1034 C C . LEU A 1 137 ? 16.557 -9.560 0.370 1.00 86.12 137 LEU A C 1
ATOM 1036 O O . LEU A 1 137 ? 16.103 -9.198 1.455 1.00 86.12 137 LEU A O 1
ATOM 1040 N N . LEU A 1 138 ? 15.849 -9.469 -0.760 1.00 84.50 138 LEU A N 1
ATOM 1041 C CA . LEU A 1 138 ? 14.476 -8.957 -0.791 1.00 84.50 138 LEU A CA 1
ATOM 1042 C C . LEU A 1 138 ? 13.522 -9.854 0.009 1.00 84.50 138 LEU A C 1
ATOM 1044 O O . LEU A 1 138 ? 12.714 -9.352 0.789 1.00 84.50 138 LEU A O 1
ATOM 1048 N N . GLN A 1 139 ? 13.639 -11.174 -0.138 1.00 85.31 139 GLN A N 1
ATOM 1049 C CA . GLN A 1 139 ? 12.820 -12.122 0.614 1.00 85.31 139 GLN A CA 1
ATOM 1050 C C . GLN A 1 139 ? 13.086 -12.023 2.120 1.00 85.31 139 GLN A C 1
ATOM 1052 O O . GLN A 1 139 ? 12.143 -11.973 2.912 1.00 85.31 139 GLN A O 1
ATOM 1057 N N . ALA A 1 140 ? 14.358 -11.942 2.522 1.00 88.00 140 ALA A N 1
ATOM 1058 C CA . ALA A 1 140 ? 14.736 -11.729 3.916 1.00 88.00 140 ALA A CA 1
ATOM 1059 C C . ALA A 1 140 ? 14.173 -10.402 4.450 1.00 88.00 140 ALA A C 1
ATOM 1061 O O . ALA A 1 140 ? 13.634 -10.355 5.555 1.00 88.00 140 ALA A O 1
ATOM 1062 N N . PHE A 1 141 ? 14.222 -9.338 3.648 1.00 87.44 141 PHE A N 1
ATOM 1063 C CA . PHE A 1 141 ? 13.661 -8.039 4.004 1.00 87.44 141 PHE A CA 1
ATOM 1064 C C . PHE A 1 141 ? 12.141 -8.104 4.233 1.00 87.44 141 PHE A C 1
ATOM 1066 O O . PHE A 1 141 ? 11.657 -7.633 5.260 1.00 87.44 141 PHE A O 1
ATOM 1073 N N . ILE A 1 142 ? 11.386 -8.746 3.337 1.00 87.62 142 ILE A N 1
ATOM 1074 C CA . ILE A 1 142 ? 9.929 -8.935 3.480 1.00 87.62 142 ILE A CA 1
ATOM 1075 C C . ILE A 1 142 ? 9.595 -9.804 4.700 1.00 87.62 142 ILE A C 1
ATOM 1077 O O . ILE A 1 142 ? 8.639 -9.528 5.430 1.00 87.62 142 ILE A O 1
ATOM 1081 N N . TYR A 1 143 ? 10.390 -10.843 4.954 1.00 88.75 143 TYR A N 1
ATOM 1082 C CA . TYR A 1 143 ? 10.231 -11.686 6.135 1.00 88.75 143 TYR A CA 1
ATOM 1083 C C . TYR A 1 143 ? 10.400 -10.874 7.426 1.00 88.75 143 TYR A C 1
ATOM 1085 O O . TYR A 1 143 ? 9.549 -10.942 8.314 1.00 88.75 143 TYR A O 1
ATOM 1093 N N . MET A 1 144 ? 11.433 -10.029 7.496 1.00 88.38 144 MET A N 1
ATOM 1094 C CA . MET A 1 144 ? 11.651 -9.135 8.637 1.00 88.38 144 MET A CA 1
ATOM 1095 C C . MET A 1 144 ? 10.505 -8.130 8.805 1.00 88.38 144 MET A C 1
ATOM 1097 O O . MET A 1 144 ? 10.021 -7.939 9.921 1.00 88.38 144 MET A O 1
ATOM 1101 N N . GLN A 1 145 ? 9.994 -7.555 7.711 1.00 89.81 145 GLN A N 1
ATOM 1102 C CA . GLN A 1 145 ? 8.805 -6.696 7.762 1.00 89.81 145 GLN A CA 1
ATOM 1103 C C . GLN A 1 145 ? 7.583 -7.431 8.326 1.00 89.81 145 GLN A C 1
ATOM 1105 O O . GLN A 1 145 ? 6.863 -6.890 9.163 1.00 89.81 145 GLN A O 1
ATOM 1110 N N . THR A 1 146 ? 7.357 -8.676 7.906 1.00 88.62 146 THR A N 1
ATOM 1111 C CA . THR A 1 146 ? 6.222 -9.484 8.375 1.00 88.62 146 THR A CA 1
ATOM 1112 C C . THR A 1 146 ? 6.350 -9.797 9.864 1.00 88.62 146 THR A C 1
ATOM 1114 O O . THR A 1 146 ? 5.383 -9.653 10.612 1.00 88.62 146 THR A O 1
ATOM 1117 N N . LEU A 1 147 ? 7.553 -10.152 10.327 1.00 88.75 147 LEU A N 1
ATOM 1118 C CA . LEU A 1 147 ? 7.821 -10.390 11.746 1.00 88.75 147 LEU A CA 1
ATOM 1119 C C . LEU A 1 147 ? 7.569 -9.150 12.609 1.00 88.75 147 LEU A C 1
ATOM 1121 O O . LEU A 1 147 ? 7.017 -9.269 13.701 1.00 88.75 147 LEU A O 1
ATOM 1125 N N . ALA A 1 148 ? 7.927 -7.959 12.124 1.00 87.56 148 ALA A N 1
ATOM 1126 C CA . ALA A 1 148 ? 7.708 -6.710 12.852 1.00 87.56 148 ALA A CA 1
ATOM 1127 C C . ALA A 1 148 ? 6.225 -6.430 13.150 1.00 87.56 148 ALA A C 1
ATOM 1129 O O . ALA A 1 148 ? 5.882 -5.787 14.144 1.00 87.56 148 ALA A O 1
ATOM 1130 N N . VAL A 1 149 ? 5.336 -6.911 12.284 1.00 87.19 149 VAL A N 1
ATOM 1131 C CA . VAL A 1 149 ? 3.893 -6.660 12.347 1.00 87.19 149 VAL A CA 1
ATOM 1132 C C . VAL A 1 149 ? 3.195 -7.566 13.362 1.00 87.19 149 VAL A C 1
ATOM 1134 O O . VAL A 1 149 ? 2.170 -7.174 13.918 1.00 87.19 149 VAL A O 1
ATOM 1137 N N . VAL A 1 150 ? 3.756 -8.742 13.660 1.00 86.12 150 VAL A N 1
ATOM 1138 C CA . VAL A 1 150 ? 3.151 -9.744 14.558 1.00 86.12 150 VAL A CA 1
ATOM 1139 C C . VAL A 1 150 ? 2.799 -9.139 15.922 1.00 86.12 150 VAL A C 1
ATOM 1141 O O . VAL A 1 150 ? 1.687 -9.325 16.410 1.00 86.12 150 VAL A O 1
ATOM 1144 N N . ASN A 1 151 ? 3.692 -8.331 16.497 1.00 80.81 151 ASN A N 1
ATOM 1145 C CA . ASN A 1 151 ? 3.444 -7.625 17.760 1.00 80.81 151 ASN A CA 1
ATOM 1146 C C . ASN A 1 151 ? 2.313 -6.593 17.698 1.00 80.81 151 ASN A C 1
ATOM 1148 O O . ASN A 1 151 ? 1.699 -6.300 18.719 1.00 80.81 151 ASN A O 1
ATOM 1152 N N . LYS A 1 152 ? 2.082 -5.980 16.532 1.00 79.06 152 LYS A N 1
ATOM 1153 C CA . LYS A 1 152 ? 1.055 -4.942 16.368 1.00 79.06 152 LYS A CA 1
ATOM 1154 C C . LYS A 1 152 ? -0.333 -5.556 16.192 1.00 79.06 152 LYS A C 1
ATOM 1156 O O . LYS A 1 152 ? -1.314 -4.980 16.652 1.00 79.06 152 LYS A O 1
ATOM 1161 N N . VAL A 1 153 ? -0.407 -6.705 15.521 1.00 82.06 153 VAL A N 1
ATOM 1162 C CA . VAL A 1 153 ? -1.673 -7.380 15.199 1.00 82.06 153 VAL A CA 1
ATOM 1163 C C . VAL A 1 153 ? -2.169 -8.230 16.365 1.00 82.06 153 VAL A C 1
ATOM 1165 O O . VAL A 1 153 ? -3.362 -8.222 16.664 1.00 82.06 153 VAL A O 1
ATOM 1168 N N . PHE A 1 154 ? -1.270 -8.950 17.039 1.00 83.88 154 PHE A N 1
ATOM 1169 C CA . PHE A 1 154 ? -1.640 -9.858 18.117 1.00 83.88 154 PHE A CA 1
ATOM 1170 C C . PHE A 1 154 ? -1.350 -9.232 19.478 1.00 83.88 154 PHE A C 1
ATOM 1172 O O . PHE A 1 154 ? -0.203 -8.936 19.803 1.00 83.88 154 PHE A O 1
ATOM 1179 N N . ASP A 1 155 ? -2.383 -9.109 20.311 1.00 80.69 155 ASP A N 1
ATOM 1180 C CA . ASP A 1 155 ? -2.277 -8.625 21.695 1.00 80.69 155 ASP A CA 1
ATOM 1181 C C . ASP A 1 155 ? -1.766 -9.727 22.645 1.00 80.69 155 ASP A C 1
ATOM 1183 O O . ASP A 1 155 ? -2.323 -9.996 23.709 1.00 80.69 155 ASP A O 1
ATOM 1187 N N . ILE A 1 156 ? -0.732 -10.447 22.207 1.00 89.56 156 ILE A N 1
ATOM 1188 C CA . ILE A 1 156 ? -0.134 -11.568 22.927 1.00 89.56 156 ILE A CA 1
ATOM 1189 C C . ILE A 1 156 ? 1.107 -11.055 23.659 1.00 89.56 156 ILE A C 1
ATOM 1191 O O . ILE A 1 156 ? 1.966 -10.384 23.087 1.00 89.56 156 ILE A O 1
ATOM 1195 N N . ARG A 1 157 ? 1.237 -11.396 24.946 1.00 92.69 157 ARG A N 1
ATOM 1196 C CA . ARG A 1 157 ? 2.439 -11.087 25.733 1.00 92.69 157 ARG A CA 1
ATOM 1197 C C . ARG A 1 157 ? 3.570 -12.039 25.360 1.00 92.69 157 ARG A C 1
ATOM 1199 O O . ARG A 1 157 ? 3.714 -13.114 25.937 1.00 92.69 157 ARG A O 1
ATOM 1206 N N . TRP A 1 158 ? 4.384 -11.633 24.397 1.00 92.25 158 TRP A N 1
ATOM 1207 C CA . TRP A 1 158 ? 5.537 -12.407 23.956 1.00 92.25 158 TRP A CA 1
ATOM 1208 C C . TRP A 1 158 ? 6.685 -12.413 24.983 1.00 92.25 158 TRP A C 1
ATOM 1210 O O . TRP A 1 158 ? 6.888 -11.428 25.699 1.00 92.25 158 TRP A O 1
ATOM 1220 N N . PRO A 1 159 ? 7.507 -13.480 25.037 1.00 95.25 159 PRO A N 1
ATOM 1221 C CA . PRO A 1 159 ? 8.719 -13.499 25.852 1.00 95.25 159 PRO A CA 1
ATOM 1222 C C . PRO A 1 159 ? 9.667 -12.346 25.492 1.00 95.25 159 PRO A C 1
ATOM 1224 O O . PRO A 1 159 ? 9.881 -12.056 24.316 1.00 95.25 159 PRO A O 1
ATOM 1227 N N . ALA A 1 160 ? 10.321 -11.741 26.490 1.00 94.50 160 ALA A N 1
ATOM 1228 C CA . ALA A 1 160 ? 11.163 -10.550 26.303 1.00 94.50 160 ALA A CA 1
ATOM 1229 C C . ALA A 1 160 ? 12.268 -10.713 25.238 1.00 94.50 160 ALA A C 1
ATOM 1231 O O . ALA A 1 160 ? 12.621 -9.754 24.556 1.00 94.50 160 ALA A O 1
ATOM 1232 N N . LYS A 1 161 ? 12.805 -11.929 25.062 1.00 93.50 161 LYS A N 1
ATOM 1233 C CA . LYS A 1 161 ? 13.785 -12.222 24.001 1.00 93.50 161 LYS A CA 1
ATOM 1234 C C . LYS A 1 161 ? 13.176 -12.077 22.602 1.00 93.50 161 LYS A C 1
ATOM 1236 O O . LYS A 1 161 ? 13.817 -11.518 21.722 1.00 93.50 161 LYS A O 1
ATOM 1241 N N . PHE A 1 162 ? 11.942 -12.540 22.417 1.00 90.75 162 PHE A N 1
ATOM 1242 C CA . PHE A 1 162 ? 11.238 -12.478 21.138 1.00 90.75 162 PHE A CA 1
ATOM 1243 C C . PHE A 1 162 ? 10.830 -11.039 20.799 1.00 90.75 162 PHE A C 1
ATOM 1245 O O . PHE A 1 162 ? 11.031 -10.591 19.673 1.00 90.75 162 PHE A O 1
ATOM 1252 N N . VAL A 1 163 ? 10.380 -10.269 21.798 1.00 90.69 163 VAL A N 1
ATOM 1253 C CA . VAL A 1 163 ? 10.076 -8.836 21.635 1.00 90.69 163 VAL A CA 1
ATOM 1254 C C . VAL A 1 163 ? 11.287 -8.056 21.124 1.00 90.69 163 VAL A C 1
ATOM 1256 O O . VAL A 1 163 ? 11.130 -7.263 20.204 1.00 90.69 163 VAL A O 1
ATOM 1259 N N . LYS A 1 164 ? 12.494 -8.325 21.646 1.00 90.44 164 LYS A N 1
ATOM 1260 C CA . LYS A 1 164 ? 13.732 -7.674 21.178 1.00 90.44 164 LYS A CA 1
ATOM 1261 C C . LYS A 1 164 ? 14.036 -7.949 19.701 1.00 90.44 164 LYS A C 1
ATOM 1263 O O . LYS A 1 164 ? 14.473 -7.050 18.988 1.00 90.44 164 LYS A O 1
ATOM 1268 N N . VAL A 1 165 ? 13.801 -9.178 19.237 1.00 89.00 165 VAL A N 1
ATOM 1269 C CA . VAL A 1 165 ? 14.000 -9.545 17.824 1.00 89.00 165 VAL A CA 1
ATOM 1270 C C . VAL A 1 165 ? 12.975 -8.833 16.944 1.00 89.00 165 VAL A C 1
ATOM 1272 O O . VAL A 1 165 ? 13.350 -8.213 15.954 1.00 89.00 165 VAL A O 1
ATOM 1275 N N . MET A 1 166 ? 11.697 -8.842 17.327 1.00 87.88 166 MET A N 1
ATOM 1276 C CA . MET A 1 166 ? 10.653 -8.145 16.568 1.00 87.88 166 MET A CA 1
ATOM 1277 C C . MET A 1 166 ? 10.841 -6.624 16.562 1.00 87.88 166 MET A C 1
ATOM 1279 O O . MET A 1 166 ? 10.598 -5.994 15.538 1.00 87.88 166 MET A O 1
ATOM 1283 N N . SER A 1 167 ? 11.315 -6.022 17.660 1.00 85.69 167 SER A N 1
ATOM 1284 C CA . SER A 1 167 ? 11.639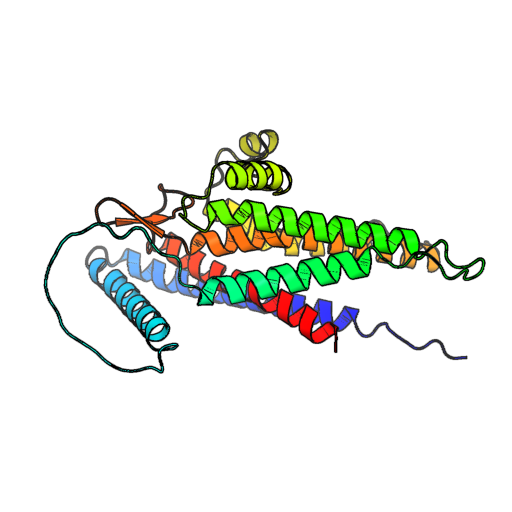 -4.591 17.686 1.00 85.69 167 SER A CA 1
ATOM 1285 C C . SER A 1 167 ? 12.824 -4.250 16.784 1.00 85.69 167 SER A C 1
ATOM 1287 O O . SER A 1 167 ? 12.825 -3.195 16.165 1.00 85.69 167 SER A O 1
ATOM 1289 N N . ALA A 1 168 ? 13.813 -5.143 16.663 1.00 86.75 168 ALA A N 1
ATOM 1290 C CA . ALA A 1 168 ? 14.896 -4.967 15.696 1.00 86.75 168 ALA A CA 1
ATOM 1291 C C . ALA A 1 168 ? 14.381 -5.105 14.253 1.00 86.75 168 ALA A C 1
ATOM 1293 O O . ALA A 1 168 ? 14.756 -4.323 13.385 1.00 86.75 168 ALA A O 1
ATOM 1294 N N . ALA A 1 169 ? 13.470 -6.049 14.004 1.00 85.81 169 ALA A N 1
ATOM 1295 C CA . ALA A 1 169 ? 12.837 -6.226 12.700 1.00 85.81 169 ALA A CA 1
ATOM 1296 C C . ALA A 1 169 ? 11.937 -5.043 12.300 1.00 85.81 169 ALA A C 1
ATOM 1298 O O . ALA A 1 169 ? 11.787 -4.766 11.111 1.00 85.81 169 ALA A O 1
ATOM 1299 N N . ALA A 1 170 ? 11.387 -4.304 13.271 1.00 83.12 170 ALA A N 1
ATOM 1300 C CA . ALA A 1 170 ? 10.582 -3.108 13.019 1.00 83.12 170 ALA A CA 1
ATOM 1301 C C . ALA A 1 170 ? 11.346 -2.002 12.282 1.00 83.12 170 ALA A C 1
ATOM 1303 O O . ALA A 1 170 ? 10.727 -1.257 11.534 1.00 83.12 170 ALA A O 1
ATOM 1304 N N . ILE A 1 171 ? 12.681 -1.968 12.376 1.00 81.31 171 ILE A N 1
ATOM 1305 C CA . ILE A 1 171 ? 13.531 -1.039 11.611 1.00 81.31 171 ILE A CA 1
ATOM 1306 C C . ILE A 1 171 ? 13.354 -1.237 10.095 1.00 81.31 171 ILE A C 1
ATOM 1308 O O . ILE A 1 171 ? 13.489 -0.296 9.317 1.00 81.31 171 ILE A O 1
ATOM 1312 N N . CYS A 1 172 ? 13.031 -2.457 9.659 1.00 80.69 172 CYS A N 1
ATOM 1313 C CA . CYS A 1 172 ? 12.790 -2.767 8.252 1.00 80.69 172 CYS A CA 1
ATOM 1314 C C . CYS A 1 172 ? 11.378 -2.384 7.786 1.00 80.69 172 CYS A C 1
ATOM 1316 O O . CYS A 1 172 ? 11.121 -2.382 6.583 1.00 80.69 172 CYS A O 1
ATOM 1318 N N . ASN A 1 173 ? 10.458 -2.081 8.705 1.00 79.94 173 ASN A N 1
ATOM 1319 C CA . ASN A 1 173 ? 9.095 -1.710 8.362 1.00 79.94 173 ASN A CA 1
ATOM 1320 C C . ASN A 1 173 ? 9.062 -0.220 8.004 1.00 79.94 173 ASN A C 1
ATOM 1322 O O . ASN A 1 173 ? 8.913 0.642 8.866 1.00 79.94 173 ASN A O 1
ATOM 1326 N N . LEU A 1 174 ? 9.250 0.082 6.717 1.00 70.12 174 LEU A N 1
ATOM 1327 C CA . LEU A 1 174 ? 9.173 1.436 6.168 1.00 70.12 174 LEU A CA 1
ATOM 1328 C C . LEU A 1 174 ? 7.732 1.949 6.258 1.00 70.12 174 LEU A C 1
ATOM 1330 O O . LEU A 1 174 ? 6.996 1.954 5.275 1.00 70.12 174 LEU A O 1
ATOM 1334 N N . THR A 1 175 ? 7.321 2.379 7.442 1.00 70.75 175 THR A N 1
ATOM 1335 C CA . THR A 1 175 ? 6.067 3.092 7.645 1.00 70.75 175 THR A CA 1
ATOM 1336 C C . THR A 1 175 ? 6.391 4.587 7.710 1.00 70.75 175 THR A C 1
ATOM 1338 O O . THR A 1 175 ? 7.132 5.051 8.568 1.00 70.75 175 THR A O 1
ATOM 1341 N N . LEU A 1 176 ? 5.919 5.348 6.717 1.00 66.69 176 LEU A N 1
ATOM 1342 C CA . LEU A 1 176 ? 6.108 6.799 6.556 1.00 66.69 176 LEU A CA 1
ATOM 1343 C C . LEU A 1 176 ? 5.799 7.614 7.822 1.00 66.69 176 LEU A C 1
ATOM 1345 O O . LEU A 1 176 ? 6.362 8.687 7.999 1.00 66.69 176 LEU A O 1
ATOM 1349 N N . ASP A 1 177 ? 4.917 7.126 8.687 1.00 65.25 177 ASP A N 1
ATOM 1350 C CA . ASP A 1 177 ? 4.554 7.750 9.959 1.00 65.25 177 ASP A CA 1
ATOM 1351 C C . ASP A 1 177 ? 5.604 7.568 11.058 1.00 65.25 177 ASP A C 1
ATOM 1353 O O . ASP A 1 177 ? 5.720 8.436 11.922 1.00 65.25 177 ASP A O 1
ATOM 1357 N N . GLU A 1 178 ? 6.395 6.494 11.002 1.00 70.06 178 GLU A N 1
ATOM 1358 C CA . GLU A 1 178 ? 7.517 6.267 11.917 1.00 70.06 178 GLU A CA 1
ATOM 1359 C C . GLU A 1 178 ? 8.781 7.019 11.481 1.00 70.06 178 GLU A C 1
ATOM 1361 O O . GLU A 1 178 ? 9.711 7.156 12.275 1.00 70.06 178 GLU A O 1
ATOM 1366 N N . ILE A 1 179 ? 8.823 7.550 10.251 1.00 76.12 179 ILE A N 1
ATOM 1367 C CA . ILE A 1 179 ? 9.937 8.376 9.780 1.00 76.12 179 ILE A CA 1
ATOM 1368 C C . ILE A 1 179 ? 9.754 9.803 10.322 1.00 76.12 179 ILE A C 1
ATOM 1370 O O . ILE A 1 179 ? 8.924 10.546 9.791 1.00 76.12 179 ILE A O 1
ATOM 1374 N N . PRO A 1 180 ? 10.574 10.260 11.293 1.00 73.81 180 PRO A N 1
ATOM 1375 C CA . PRO A 1 180 ? 10.339 11.531 11.989 1.00 73.81 180 PRO A CA 1
ATOM 1376 C C . PRO A 1 180 ? 10.336 12.748 11.055 1.00 73.81 180 PRO A C 1
ATOM 1378 O O . PRO A 1 180 ? 9.648 13.737 11.305 1.00 73.81 180 PRO A O 1
ATOM 1381 N N . LEU A 1 181 ? 11.095 12.666 9.954 1.00 73.81 181 LEU A N 1
ATOM 1382 C CA . LEU A 1 181 ? 11.168 13.709 8.930 1.00 73.81 181 LEU A CA 1
ATOM 1383 C C . LEU A 1 181 ? 9.827 13.905 8.203 1.00 73.81 181 LEU A C 1
ATOM 1385 O O . LEU A 1 181 ? 9.450 15.030 7.884 1.00 73.81 181 LEU A O 1
ATOM 1389 N N . LEU A 1 182 ? 9.109 12.809 7.948 1.00 73.50 182 LEU A N 1
ATOM 1390 C CA . LEU A 1 182 ? 7.827 12.808 7.246 1.00 73.50 182 LEU A CA 1
ATOM 1391 C C . LEU A 1 182 ? 6.672 13.101 8.209 1.00 73.50 182 LEU A C 1
ATOM 1393 O O . LEU A 1 182 ? 5.721 13.770 7.812 1.00 73.50 182 LEU A O 1
ATOM 1397 N N . SER A 1 183 ? 6.776 12.714 9.485 1.00 70.81 183 SER A N 1
ATOM 1398 C CA . SER A 1 183 ? 5.757 13.021 10.500 1.00 70.81 183 SER A CA 1
ATOM 1399 C C . SER A 1 183 ? 5.515 14.531 10.656 1.00 70.81 183 SER A C 1
ATOM 1401 O O . SER A 1 183 ? 4.386 14.944 10.902 1.00 70.81 183 SER A O 1
ATOM 1403 N N . CYS A 1 184 ? 6.541 15.373 10.468 1.00 74.38 184 CYS A N 1
ATOM 1404 C CA . CYS A 1 184 ? 6.380 16.834 10.452 1.00 74.38 184 CYS A CA 1
ATOM 1405 C C . CYS A 1 184 ? 5.679 17.351 9.190 1.00 74.38 184 CYS A C 1
ATOM 1407 O O . CYS A 1 184 ? 4.889 18.287 9.285 1.00 74.38 184 CYS A O 1
ATOM 1409 N N . LEU A 1 185 ? 5.938 16.747 8.026 1.00 79.50 185 LEU A N 1
ATOM 1410 C CA . LEU A 1 185 ? 5.299 17.137 6.766 1.00 79.50 185 LEU A CA 1
ATOM 1411 C C . LEU A 1 185 ? 3.812 16.746 6.739 1.00 79.50 185 LEU A C 1
ATOM 1413 O O . LEU A 1 185 ? 2.999 17.436 6.132 1.00 79.50 185 LEU A O 1
ATOM 1417 N N . PHE A 1 186 ? 3.452 15.665 7.436 1.00 74.69 186 PHE A N 1
ATOM 1418 C CA . PHE A 1 186 ? 2.085 15.145 7.515 1.00 74.69 186 PHE A CA 1
ATOM 1419 C C . PHE A 1 186 ? 1.362 15.486 8.827 1.00 74.69 186 PHE A C 1
ATOM 1421 O O . PHE A 1 186 ? 0.324 14.895 9.134 1.00 74.69 186 PHE A O 1
ATOM 1428 N N . LYS A 1 187 ? 1.877 16.447 9.603 1.00 73.31 187 LYS A N 1
ATOM 1429 C CA . LYS A 1 187 ? 1.291 16.901 10.872 1.00 73.31 187 LYS A CA 1
ATOM 1430 C C . LYS A 1 187 ? -0.009 17.672 10.601 1.00 73.31 187 LYS A C 1
ATOM 1432 O O . LYS A 1 187 ? -0.004 18.888 10.462 1.00 73.31 187 LYS A O 1
ATOM 1437 N N . GLY A 1 188 ? -1.112 16.943 10.464 1.00 80.25 188 GLY A N 1
ATOM 1438 C CA . GLY A 1 188 ? -2.424 17.474 10.074 1.00 80.25 188 GLY A CA 1
ATOM 1439 C C . GLY A 1 188 ? -3.154 16.626 9.031 1.00 80.25 188 GLY A C 1
ATOM 1440 O O . GLY A 1 188 ? -4.255 16.975 8.618 1.00 80.25 188 GLY A O 1
ATOM 1441 N N . VAL A 1 189 ? -2.557 15.518 8.583 1.00 83.38 189 VAL A N 1
ATOM 1442 C CA . VAL A 1 189 ? -3.250 14.548 7.736 1.00 83.38 189 VAL A CA 1
ATOM 1443 C C . VAL A 1 189 ? -4.032 13.586 8.625 1.00 83.38 189 VAL A C 1
ATOM 1445 O O . VAL A 1 189 ? -3.437 12.847 9.406 1.00 83.38 189 VAL A O 1
ATOM 1448 N N . ASP A 1 190 ? -5.358 13.584 8.484 1.00 90.38 190 ASP A N 1
ATOM 1449 C CA . ASP A 1 190 ? -6.238 12.634 9.167 1.00 90.38 190 ASP A CA 1
ATOM 1450 C C . ASP A 1 190 ? -5.845 11.183 8.864 1.00 90.38 190 ASP A C 1
ATOM 1452 O O . ASP A 1 190 ? -5.383 10.867 7.758 1.00 90.38 190 ASP A O 1
ATOM 1456 N N . TYR A 1 191 ? -6.106 10.278 9.813 1.00 91.38 191 TYR A N 1
ATOM 1457 C CA . TYR A 1 191 ? -5.838 8.847 9.653 1.00 91.38 191 TYR A CA 1
ATOM 1458 C C . TYR A 1 191 ? -6.379 8.301 8.321 1.00 91.38 191 TYR A C 1
ATOM 1460 O O . TYR A 1 191 ? -5.657 7.615 7.597 1.00 91.38 191 TYR A O 1
ATOM 1468 N N . TYR A 1 192 ? -7.608 8.670 7.949 1.00 93.75 192 TYR A N 1
ATOM 1469 C CA . TYR A 1 192 ? -8.248 8.221 6.713 1.00 93.75 192 TYR A CA 1
ATOM 1470 C C . TYR A 1 192 ? -7.525 8.681 5.442 1.00 93.75 192 TYR A C 1
ATOM 1472 O O . TYR A 1 192 ? -7.358 7.899 4.508 1.00 93.75 192 TYR A O 1
ATOM 1480 N N . ARG A 1 193 ? -7.023 9.921 5.405 1.00 91.00 193 ARG A N 1
ATOM 1481 C CA . ARG A 1 193 ? -6.251 10.429 4.259 1.00 91.00 193 ARG A CA 1
ATOM 1482 C C . ARG A 1 193 ? -4.918 9.704 4.125 1.00 91.00 193 ARG A C 1
ATOM 1484 O O . ARG A 1 193 ? -4.541 9.323 3.019 1.00 91.00 193 ARG A O 1
ATOM 1491 N N . SER A 1 194 ? -4.230 9.476 5.245 1.00 90.31 194 SER A N 1
ATOM 1492 C CA . SER A 1 194 ? -3.000 8.678 5.273 1.00 90.31 194 SER A CA 1
ATOM 1493 C C . SER A 1 194 ? -3.268 7.251 4.788 1.00 90.31 194 SER A C 1
ATOM 1495 O O . SER A 1 194 ? -2.582 6.749 3.901 1.00 90.31 194 SER A O 1
ATOM 1497 N N . TYR A 1 195 ? -4.328 6.623 5.294 1.00 92.75 195 TYR A N 1
ATOM 1498 C CA . TYR A 1 195 ? -4.792 5.304 4.877 1.00 92.75 195 TYR A CA 1
ATOM 1499 C C . TYR A 1 195 ? -5.048 5.218 3.360 1.00 92.75 195 TYR A C 1
ATOM 1501 O O . TYR A 1 195 ? -4.553 4.295 2.710 1.00 92.75 195 TYR A O 1
ATOM 1509 N N . LEU A 1 196 ? -5.754 6.194 2.776 1.00 93.62 196 LEU A N 1
ATOM 1510 C CA . LEU A 1 196 ? -5.999 6.238 1.333 1.00 93.62 196 LEU A CA 1
ATOM 1511 C C . LEU A 1 196 ? -4.694 6.414 0.555 1.00 93.62 196 LEU A C 1
ATOM 1513 O O . LEU A 1 196 ? -4.467 5.696 -0.416 1.00 93.62 196 LEU A O 1
ATOM 1517 N N . LEU A 1 197 ? -3.809 7.312 0.997 1.00 90.88 197 LEU A N 1
ATOM 1518 C CA . LEU A 1 197 ? -2.504 7.520 0.369 1.00 90.88 197 LEU A CA 1
ATOM 1519 C C . LEU A 1 197 ? -1.708 6.211 0.304 1.00 90.88 197 LEU A C 1
ATOM 1521 O O . LEU A 1 197 ? -1.192 5.867 -0.755 1.00 90.88 197 LEU A O 1
ATOM 1525 N N . TRP A 1 198 ? -1.668 5.450 1.400 1.00 91.19 198 TRP A N 1
ATOM 1526 C CA . TRP A 1 198 ? -1.046 4.126 1.438 1.00 91.19 198 TRP A CA 1
ATOM 1527 C C . TRP A 1 198 ? -1.720 3.127 0.501 1.00 91.19 198 TRP A C 1
ATOM 1529 O O . TRP A 1 198 ? -1.029 2.412 -0.221 1.00 91.19 198 TRP A O 1
ATOM 1539 N N . GLY A 1 199 ? -3.053 3.090 0.479 1.00 92.19 199 GLY A N 1
ATOM 1540 C CA . GLY A 1 199 ? -3.811 2.214 -0.411 1.00 92.19 199 GLY A CA 1
ATOM 1541 C C . GLY A 1 199 ? -3.578 2.510 -1.896 1.00 92.19 199 GLY A C 1
ATOM 1542 O O . GLY A 1 199 ? -3.510 1.581 -2.698 1.00 92.19 199 GLY A O 1
ATOM 1543 N N . PHE A 1 200 ? -3.391 3.777 -2.273 1.00 93.31 200 PHE A N 1
ATOM 1544 C CA . PHE A 1 200 ? -3.116 4.194 -3.653 1.00 93.31 200 PHE A CA 1
ATOM 1545 C C . PHE A 1 200 ? -1.626 4.217 -4.015 1.00 93.31 200 PHE A C 1
ATOM 1547 O O . PHE A 1 200 ? -1.293 4.259 -5.201 1.00 93.31 200 PHE A O 1
ATOM 1554 N N . LEU A 1 201 ? -0.717 4.149 -3.039 1.00 91.44 201 LEU A N 1
ATOM 1555 C CA . LEU A 1 201 ? 0.726 4.237 -3.268 1.00 91.44 201 LEU A CA 1
ATOM 1556 C C . LEU A 1 201 ? 1.254 3.193 -4.277 1.00 91.44 201 LEU A C 1
ATOM 1558 O O . LEU A 1 201 ? 1.989 3.596 -5.180 1.00 91.44 201 LEU A O 1
ATOM 1562 N N . PRO A 1 202 ? 0.862 1.899 -4.234 1.00 92.06 202 PRO A N 1
ATOM 1563 C CA . PRO A 1 202 ? 1.267 0.925 -5.254 1.00 92.06 202 PRO A CA 1
ATOM 1564 C C . PRO A 1 202 ? 0.831 1.317 -6.673 1.00 92.06 202 PRO A C 1
ATOM 1566 O O . PRO A 1 202 ? 1.594 1.173 -7.629 1.00 92.06 202 PRO A O 1
ATOM 1569 N N . LEU A 1 203 ? -0.378 1.868 -6.817 1.00 91.56 203 LEU A N 1
ATOM 1570 C CA . LEU A 1 203 ? -0.887 2.353 -8.102 1.00 91.56 203 LEU A CA 1
ATOM 1571 C C . LEU A 1 203 ? -0.105 3.585 -8.572 1.00 91.56 203 LEU A C 1
ATOM 1573 O O . LEU A 1 203 ? 0.243 3.682 -9.748 1.00 91.56 203 LEU A O 1
ATOM 1577 N N . GLY A 1 204 ? 0.249 4.479 -7.646 1.00 87.38 204 GLY A N 1
ATOM 1578 C CA . GLY A 1 204 ? 1.128 5.618 -7.903 1.00 87.38 204 GLY A CA 1
ATOM 1579 C C . GLY A 1 204 ? 2.523 5.198 -8.373 1.00 87.38 204 GLY A C 1
ATOM 1580 O O . GLY A 1 204 ? 3.044 5.783 -9.319 1.00 87.38 204 GLY A O 1
ATOM 1581 N N . VAL A 1 205 ? 3.107 4.147 -7.785 1.00 89.69 205 VAL A N 1
ATOM 1582 C CA . VAL A 1 205 ? 4.401 3.585 -8.217 1.00 89.69 205 VAL A CA 1
ATOM 1583 C C . VAL A 1 205 ? 4.329 3.061 -9.651 1.00 89.69 205 VAL A C 1
ATOM 1585 O O . VAL A 1 205 ? 5.216 3.348 -10.454 1.00 89.69 205 VAL A O 1
ATOM 1588 N N . LEU A 1 206 ? 3.265 2.335 -10.000 1.00 90.06 206 LEU A N 1
ATOM 1589 C CA . LEU A 1 206 ? 3.056 1.832 -11.361 1.00 90.06 206 LEU A CA 1
ATOM 1590 C C . LEU A 1 206 ? 2.866 2.967 -12.373 1.00 90.06 206 LEU A C 1
ATOM 1592 O O . LEU A 1 206 ? 3.504 2.967 -13.428 1.00 90.06 206 LEU A O 1
ATOM 1596 N N . ALA A 1 207 ? 2.028 3.951 -12.041 1.00 87.81 207 ALA A N 1
ATOM 1597 C CA . ALA A 1 207 ? 1.797 5.120 -12.882 1.00 87.81 207 ALA A CA 1
ATOM 1598 C C . ALA A 1 207 ? 3.084 5.940 -13.069 1.00 87.81 207 ALA A C 1
ATOM 1600 O O . ALA A 1 207 ? 3.426 6.307 -14.192 1.00 87.81 207 ALA A O 1
ATOM 1601 N N . GLY A 1 208 ? 3.838 6.160 -11.990 1.00 85.19 208 GLY A N 1
ATOM 1602 C CA . GLY A 1 208 ? 5.127 6.844 -12.010 1.00 85.19 208 GLY A CA 1
ATOM 1603 C C . GLY A 1 208 ? 6.165 6.108 -12.856 1.00 85.19 208 GLY A C 1
ATOM 1604 O O . GLY A 1 208 ? 6.834 6.732 -13.673 1.00 85.19 208 GLY A O 1
ATOM 1605 N N . ALA A 1 209 ? 6.256 4.780 -12.742 1.00 87.62 209 ALA A N 1
ATOM 1606 C CA . ALA A 1 209 ? 7.127 3.967 -13.589 1.00 87.62 209 ALA A CA 1
ATOM 1607 C C . ALA A 1 209 ? 6.747 4.078 -15.077 1.00 87.62 209 ALA A C 1
ATOM 1609 O O . ALA A 1 209 ? 7.623 4.237 -15.926 1.00 87.62 209 ALA A O 1
ATOM 1610 N N . GLY A 1 210 ? 5.447 4.062 -15.393 1.00 83.75 210 GLY A N 1
ATOM 1611 C CA . GLY A 1 210 ? 4.942 4.293 -16.748 1.00 83.75 210 GLY A CA 1
ATOM 1612 C C . GLY A 1 210 ? 5.276 5.691 -17.280 1.00 83.75 210 GLY A C 1
ATOM 1613 O O . GLY A 1 210 ? 5.751 5.823 -18.407 1.00 83.75 210 GLY A O 1
ATOM 1614 N N . ALA A 1 211 ? 5.108 6.727 -16.456 1.00 84.62 211 ALA A N 1
ATOM 1615 C CA . ALA A 1 211 ? 5.454 8.103 -16.804 1.00 84.62 211 ALA A CA 1
ATOM 1616 C C . ALA A 1 211 ? 6.965 8.274 -17.028 1.00 84.62 211 ALA A C 1
ATOM 1618 O O . ALA A 1 211 ? 7.377 8.861 -18.022 1.00 84.62 211 ALA A O 1
ATOM 1619 N N . VAL A 1 212 ? 7.802 7.698 -16.162 1.00 85.56 212 VAL A N 1
ATOM 1620 C CA . VAL A 1 212 ? 9.264 7.674 -16.326 1.00 85.56 212 VAL A CA 1
ATOM 1621 C C . VAL A 1 212 ? 9.653 6.968 -17.627 1.00 85.56 212 VAL A C 1
ATOM 1623 O O . VAL A 1 212 ? 10.469 7.484 -18.390 1.00 85.56 212 VAL A O 1
ATOM 1626 N N . ALA A 1 213 ? 9.038 5.820 -17.916 1.00 87.44 213 ALA A N 1
ATOM 1627 C CA . ALA A 1 213 ? 9.242 5.082 -19.158 1.00 87.44 213 ALA A CA 1
ATOM 1628 C C . ALA A 1 213 ? 8.811 5.869 -20.409 1.00 87.44 213 ALA A C 1
ATOM 1630 O O . ALA A 1 213 ? 9.442 5.733 -21.453 1.00 87.44 213 ALA A O 1
ATOM 1631 N N . ALA A 1 214 ? 7.763 6.689 -20.322 1.00 85.69 214 ALA A N 1
ATOM 1632 C CA . ALA A 1 214 ? 7.287 7.503 -21.438 1.00 85.69 214 ALA A CA 1
ATOM 1633 C C . ALA A 1 214 ? 8.123 8.779 -21.642 1.00 85.69 214 ALA A C 1
ATOM 1635 O O . ALA A 1 214 ? 8.470 9.106 -22.774 1.00 85.69 214 ALA A O 1
ATOM 1636 N N . CYS A 1 215 ? 8.465 9.484 -20.560 1.00 90.00 215 CYS A N 1
ATOM 1637 C CA . CYS A 1 215 ? 9.104 10.800 -20.615 1.00 90.00 215 CYS A CA 1
ATOM 1638 C C . CYS A 1 215 ? 10.626 10.736 -20.767 1.00 90.00 215 CYS A C 1
ATOM 1640 O O . CYS A 1 215 ? 11.208 11.592 -21.429 1.00 90.00 215 CYS A O 1
ATOM 1642 N N . LEU A 1 216 ? 11.289 9.761 -20.134 1.00 89.31 216 LEU A N 1
ATOM 1643 C CA . LEU A 1 216 ? 12.755 9.708 -20.106 1.00 89.31 216 LEU A CA 1
ATOM 1644 C C . LEU A 1 216 ? 13.356 8.860 -21.226 1.00 89.31 216 LEU A C 1
ATOM 1646 O O . LEU A 1 216 ? 14.572 8.880 -21.405 1.00 89.31 216 LEU A O 1
ATOM 1650 N N . VAL A 1 217 ? 12.543 8.119 -21.986 1.00 86.75 217 VAL A N 1
ATOM 1651 C CA . VAL A 1 217 ? 13.030 7.367 -23.147 1.00 86.75 217 VAL A CA 1
ATOM 1652 C C . VAL A 1 217 ? 13.245 8.341 -24.307 1.00 86.75 217 VAL A C 1
ATOM 1654 O O . VAL A 1 217 ? 12.272 8.865 -24.849 1.00 86.75 217 VAL A O 1
ATOM 1657 N N . PRO A 1 218 ? 14.498 8.574 -24.747 1.00 81.75 218 PRO A N 1
ATOM 1658 C CA . PRO A 1 218 ? 14.755 9.481 -25.852 1.00 81.75 218 PRO A CA 1
ATOM 1659 C C . PRO A 1 218 ? 14.119 8.923 -27.133 1.00 81.75 218 PRO A C 1
ATOM 1661 O O . PRO A 1 218 ? 14.325 7.735 -27.429 1.00 81.75 218 PRO A O 1
ATOM 1664 N N . PRO A 1 219 ? 13.424 9.750 -27.936 1.00 82.31 219 PRO A N 1
ATOM 1665 C CA . PRO A 1 219 ? 12.740 9.297 -29.150 1.00 82.31 219 PRO A CA 1
ATOM 1666 C C . PRO A 1 219 ? 13.699 8.682 -30.184 1.00 82.31 219 PRO A C 1
ATOM 1668 O O . PRO A 1 219 ? 13.304 7.811 -30.950 1.00 82.31 219 PRO A O 1
ATOM 1671 N N . HIS A 1 220 ? 14.980 9.066 -30.153 1.00 86.81 220 HIS A N 1
ATOM 1672 C CA . HIS A 1 220 ? 16.039 8.547 -31.029 1.00 86.81 220 HIS A CA 1
ATOM 1673 C C . HIS A 1 220 ? 16.961 7.507 -30.368 1.00 86.81 220 HIS A C 1
ATOM 1675 O O . HIS A 1 220 ? 18.051 7.224 -30.869 1.00 86.81 220 HIS A O 1
ATOM 1681 N N . SER A 1 221 ? 16.575 6.935 -29.225 1.00 88.00 221 SER A N 1
ATOM 1682 C CA . SER A 1 221 ? 17.383 5.892 -28.586 1.00 88.00 221 SER A CA 1
ATOM 1683 C C . SER A 1 221 ? 17.405 4.600 -29.413 1.00 88.00 221 SER A C 1
ATOM 1685 O O . SER A 1 221 ? 16.419 4.213 -30.039 1.00 88.00 221 SER A O 1
ATOM 1687 N N . THR A 1 222 ? 18.547 3.903 -29.415 1.00 92.19 222 THR A N 1
ATOM 1688 C CA . THR A 1 222 ? 18.644 2.589 -30.063 1.00 92.19 222 THR A CA 1
ATOM 1689 C C . THR A 1 222 ? 17.691 1.599 -29.381 1.00 92.19 222 THR A C 1
ATOM 1691 O O . THR A 1 222 ? 17.545 1.649 -28.153 1.00 92.19 222 THR A O 1
ATOM 1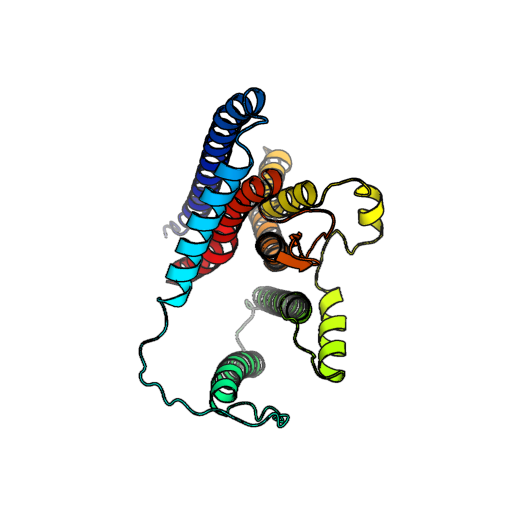694 N N . PRO A 1 223 ? 17.078 0.654 -30.125 1.00 90.38 223 PRO A N 1
ATOM 1695 C CA . PRO A 1 223 ? 16.081 -0.269 -29.571 1.00 90.38 223 PRO A CA 1
ATOM 1696 C C . PRO A 1 223 ? 16.620 -1.041 -28.358 1.00 90.38 223 PRO A C 1
ATOM 1698 O O . PRO A 1 223 ? 15.924 -1.201 -27.360 1.00 90.38 223 PRO A O 1
ATOM 1701 N N . ARG A 1 224 ? 17.913 -1.392 -28.389 1.00 90.12 224 ARG A N 1
ATOM 1702 C CA . ARG A 1 224 ? 18.614 -2.056 -27.285 1.00 90.12 224 ARG A CA 1
ATOM 1703 C C . ARG A 1 224 ? 18.695 -1.209 -26.009 1.00 90.12 224 ARG A C 1
ATOM 1705 O O . ARG A 1 224 ? 18.530 -1.746 -24.919 1.00 90.12 224 ARG A O 1
ATOM 1712 N N . LYS A 1 225 ? 18.958 0.102 -26.110 1.00 86.38 225 LYS A N 1
ATOM 1713 C CA . LYS A 1 225 ? 19.006 0.997 -24.935 1.00 86.38 225 LYS A CA 1
ATOM 1714 C C . LYS A 1 225 ? 17.618 1.175 -24.326 1.00 86.38 225 LYS A C 1
ATOM 1716 O O . LYS A 1 225 ? 17.488 1.155 -23.106 1.00 86.38 225 LYS A O 1
ATOM 1721 N N . ARG A 1 226 ? 16.592 1.298 -25.173 1.00 86.81 226 ARG A N 1
ATOM 1722 C CA . ARG A 1 226 ? 15.194 1.401 -24.743 1.00 86.81 226 ARG A CA 1
ATOM 1723 C C . ARG A 1 226 ? 14.738 0.147 -24.000 1.00 86.81 226 ARG A C 1
ATOM 1725 O O . ARG A 1 226 ? 14.174 0.268 -22.921 1.00 86.81 226 ARG A O 1
ATOM 1732 N N . GLU A 1 227 ? 15.022 -1.038 -24.530 1.00 89.56 227 GLU A N 1
ATOM 1733 C CA . GLU A 1 227 ? 14.669 -2.307 -23.883 1.00 89.56 227 GLU A CA 1
ATOM 1734 C C . GLU A 1 227 ? 15.358 -2.478 -22.521 1.00 89.56 227 GLU A C 1
ATOM 1736 O O . GLU A 1 227 ? 14.705 -2.841 -21.542 1.00 89.56 227 GLU A O 1
ATOM 1741 N N . LEU A 1 228 ? 16.652 -2.149 -22.430 1.00 87.88 228 LEU A N 1
ATOM 1742 C CA . LEU A 1 228 ? 17.397 -2.182 -21.168 1.00 87.88 228 LEU A CA 1
ATOM 1743 C C . LEU A 1 228 ? 16.826 -1.199 -20.138 1.00 87.88 228 LEU A C 1
ATOM 1745 O O . LEU A 1 228 ? 16.651 -1.569 -18.978 1.00 87.88 228 LEU A O 1
ATOM 1749 N N . PHE A 1 229 ? 16.500 0.027 -20.556 1.00 87.00 229 PHE A N 1
ATOM 1750 C CA . PHE A 1 229 ? 15.908 1.034 -19.677 1.00 87.00 229 PHE A CA 1
ATOM 1751 C C . PHE A 1 229 ? 14.518 0.617 -19.186 1.00 87.00 229 PHE A C 1
ATOM 1753 O O . PHE A 1 229 ? 14.275 0.611 -17.982 1.00 87.00 229 PHE A O 1
ATOM 1760 N N . LEU A 1 230 ? 13.629 0.198 -20.094 1.00 87.62 230 LEU A N 1
ATOM 1761 C CA . LEU A 1 230 ? 12.284 -0.273 -19.748 1.00 87.62 230 LEU A CA 1
ATOM 1762 C C . LEU A 1 230 ? 12.332 -1.489 -18.821 1.00 87.62 230 LEU A C 1
ATOM 1764 O O . LEU A 1 230 ? 11.587 -1.544 -17.846 1.00 87.62 230 LEU A O 1
ATOM 1768 N N . SER A 1 231 ? 13.247 -2.427 -19.076 1.00 86.69 231 SER A N 1
ATOM 1769 C CA . SER A 1 231 ? 13.471 -3.576 -18.196 1.00 86.69 231 SER A CA 1
ATOM 1770 C C . SER A 1 231 ? 13.949 -3.142 -16.811 1.00 86.69 231 SER A C 1
ATOM 1772 O O . SER A 1 231 ? 13.496 -3.690 -15.811 1.00 86.69 231 SER A O 1
ATOM 1774 N N . GLY A 1 232 ? 14.838 -2.147 -16.733 1.00 84.69 232 GLY A N 1
ATOM 1775 C CA . GLY A 1 232 ? 15.307 -1.572 -15.472 1.00 84.69 232 GLY A CA 1
ATOM 1776 C C . GLY A 1 232 ? 14.186 -0.898 -14.679 1.00 84.69 232 GLY A C 1
ATOM 1777 O O . GLY A 1 232 ? 14.005 -1.207 -13.504 1.00 84.69 232 GLY A O 1
ATOM 1778 N N . VAL A 1 233 ? 13.391 -0.043 -15.331 1.00 84.31 233 VAL A N 1
ATOM 1779 C CA . VAL A 1 233 ? 12.230 0.630 -14.723 1.00 84.31 233 VAL A CA 1
ATOM 1780 C C . VAL A 1 233 ? 11.204 -0.391 -14.237 1.00 84.31 233 VAL A C 1
ATOM 1782 O O . VAL A 1 233 ? 10.747 -0.308 -13.100 1.00 84.31 233 VAL A O 1
ATOM 1785 N N . HIS A 1 234 ? 10.884 -1.392 -15.060 1.00 86.38 234 HIS A N 1
ATOM 1786 C CA . HIS A 1 234 ? 9.948 -2.451 -14.697 1.00 86.38 234 HIS A CA 1
ATOM 1787 C C . HIS A 1 234 ? 10.436 -3.259 -13.486 1.00 86.38 234 HIS A C 1
ATOM 1789 O O . HIS A 1 234 ? 9.690 -3.435 -12.525 1.00 86.38 234 HIS A O 1
ATOM 1795 N N . ARG A 1 235 ? 11.704 -3.694 -13.484 1.00 84.62 235 ARG A N 1
ATOM 1796 C CA . ARG A 1 235 ? 12.305 -4.413 -12.348 1.00 84.62 235 ARG A CA 1
ATOM 1797 C C . ARG A 1 235 ? 12.315 -3.564 -11.079 1.00 84.62 235 ARG A C 1
ATOM 1799 O O . ARG A 1 235 ? 11.942 -4.063 -10.023 1.00 84.62 235 ARG A O 1
ATOM 1806 N N . GLY A 1 236 ? 12.696 -2.291 -11.180 1.00 84.50 236 GLY A N 1
ATOM 1807 C CA . GLY A 1 236 ? 12.689 -1.362 -10.049 1.00 84.50 236 GLY A CA 1
ATOM 1808 C C . GLY A 1 236 ? 11.289 -1.161 -9.468 1.00 84.50 236 GLY A C 1
ATOM 1809 O O . GLY A 1 236 ? 11.115 -1.235 -8.254 1.00 84.50 236 GLY A O 1
ATOM 1810 N N . ALA A 1 237 ? 10.279 -0.991 -10.327 1.00 87.00 237 ALA A N 1
ATOM 1811 C CA . ALA A 1 237 ? 8.886 -0.872 -9.907 1.00 87.00 237 ALA A CA 1
ATOM 1812 C C . ALA A 1 237 ? 8.393 -2.135 -9.187 1.00 87.00 237 ALA A C 1
ATOM 1814 O O . ALA A 1 237 ? 7.768 -2.023 -8.138 1.00 87.00 237 ALA A O 1
ATOM 1815 N N . LEU A 1 238 ? 8.716 -3.329 -9.698 1.00 86.31 238 LEU A N 1
ATOM 1816 C CA . LEU A 1 238 ? 8.377 -4.590 -9.033 1.00 86.31 238 LEU A CA 1
ATOM 1817 C C . LEU A 1 238 ? 9.031 -4.699 -7.652 1.00 86.31 238 LEU A C 1
ATOM 1819 O O . LEU A 1 238 ? 8.338 -4.998 -6.684 1.00 86.31 238 LEU A O 1
ATOM 1823 N N . VAL A 1 239 ? 10.332 -4.412 -7.538 1.00 86.25 239 VAL A N 1
ATOM 1824 C CA . VAL A 1 239 ? 11.044 -4.427 -6.246 1.00 86.25 239 VAL A CA 1
ATOM 1825 C C . VAL A 1 239 ? 10.395 -3.461 -5.253 1.00 86.25 239 VAL A C 1
ATOM 1827 O O . VAL A 1 239 ? 10.176 -3.824 -4.098 1.00 86.25 239 VAL A O 1
ATOM 1830 N N . LEU A 1 240 ? 10.031 -2.257 -5.702 1.00 88.75 240 LEU A N 1
ATOM 1831 C CA . LEU A 1 240 ? 9.364 -1.273 -4.856 1.00 88.75 240 LEU A CA 1
ATOM 1832 C C . LEU A 1 240 ? 7.959 -1.731 -4.434 1.00 88.75 240 LEU A C 1
ATOM 1834 O O . LEU A 1 240 ? 7.611 -1.617 -3.265 1.00 88.75 240 LEU A O 1
ATOM 1838 N N . LEU A 1 241 ? 7.168 -2.303 -5.345 1.00 89.62 241 LEU A N 1
ATOM 1839 C CA . LEU A 1 241 ? 5.849 -2.867 -5.030 1.00 89.62 241 LEU A CA 1
ATOM 1840 C C . LEU A 1 241 ? 5.935 -3.993 -3.998 1.00 89.62 241 LEU A C 1
ATOM 1842 O O . LEU A 1 241 ? 5.135 -4.034 -3.066 1.00 89.62 241 LEU A O 1
ATOM 1846 N N . PHE A 1 242 ? 6.926 -4.874 -4.132 1.00 87.25 242 PHE A N 1
ATOM 1847 C CA . PHE A 1 242 ? 7.195 -5.924 -3.153 1.00 87.25 242 PHE A CA 1
ATOM 1848 C C . PHE A 1 242 ? 7.572 -5.355 -1.785 1.00 87.25 242 PHE A C 1
ATOM 1850 O O . PHE A 1 242 ? 7.064 -5.824 -0.768 1.00 87.25 242 PHE A O 1
ATOM 1857 N N . ALA A 1 243 ? 8.415 -4.322 -1.747 1.00 87.00 243 ALA A N 1
ATOM 1858 C CA . ALA A 1 243 ? 8.773 -3.648 -0.503 1.00 87.00 243 ALA A CA 1
ATOM 1859 C C . ALA A 1 243 ? 7.566 -2.958 0.158 1.00 87.00 243 ALA A C 1
ATOM 1861 O O . ALA A 1 243 ? 7.482 -2.925 1.381 1.00 87.00 243 ALA A O 1
ATOM 1862 N N . LEU A 1 244 ? 6.619 -2.446 -0.634 1.00 90.94 244 LEU A N 1
ATOM 1863 C CA . LEU A 1 244 ? 5.401 -1.794 -0.146 1.00 90.94 244 LEU A CA 1
ATOM 1864 C C . LEU A 1 244 ? 4.298 -2.772 0.279 1.00 90.94 244 LEU A C 1
ATOM 1866 O O . LEU A 1 244 ? 3.352 -2.367 0.951 1.00 90.94 244 LEU A O 1
ATOM 1870 N N . TYR A 1 245 ? 4.390 -4.048 -0.090 1.00 90.75 245 TYR A N 1
ATOM 1871 C CA . TYR A 1 245 ? 3.314 -5.013 0.126 1.00 90.75 245 TYR A CA 1
ATOM 1872 C C . TYR A 1 245 ? 2.917 -5.153 1.604 1.00 90.75 245 TYR A C 1
ATOM 1874 O O . TYR A 1 245 ? 1.742 -5.013 1.951 1.00 90.75 245 TYR A O 1
ATOM 1882 N N . VAL A 1 246 ? 3.882 -5.385 2.497 1.00 91.25 246 VAL A N 1
ATOM 1883 C CA . VAL A 1 246 ? 3.613 -5.543 3.937 1.00 91.25 246 VAL A CA 1
ATOM 1884 C C . VAL A 1 246 ? 3.062 -4.253 4.572 1.00 91.25 246 VAL A C 1
ATOM 1886 O O . VAL A 1 246 ? 2.007 -4.322 5.211 1.00 91.25 246 VAL A O 1
ATOM 1889 N N . PRO A 1 247 ? 3.669 -3.059 4.403 1.00 90.75 247 PRO A N 1
ATOM 1890 C CA . PRO A 1 247 ? 3.125 -1.842 5.006 1.00 90.75 247 PRO A CA 1
ATOM 1891 C C . PRO A 1 247 ? 1.739 -1.480 4.451 1.00 90.75 247 PRO A C 1
ATOM 1893 O O . PRO A 1 247 ? 0.861 -1.092 5.219 1.00 90.75 247 PRO A O 1
ATOM 1896 N N . VAL A 1 248 ? 1.479 -1.678 3.154 1.00 93.38 248 VAL A N 1
ATOM 1897 C CA . VAL A 1 248 ? 0.153 -1.403 2.572 1.00 93.38 248 VAL A CA 1
ATOM 1898 C C . VAL A 1 248 ? -0.895 -2.375 3.103 1.00 93.38 248 VAL A C 1
ATOM 1900 O O . VAL A 1 248 ? -1.949 -1.942 3.561 1.00 93.38 248 VAL A O 1
ATOM 1903 N N . THR A 1 249 ? -0.624 -3.681 3.101 1.00 93.06 249 THR A N 1
ATOM 1904 C CA . THR A 1 249 ? -1.596 -4.679 3.583 1.00 93.06 249 THR A CA 1
ATOM 1905 C C . THR A 1 249 ? -1.917 -4.504 5.063 1.00 93.06 249 THR A C 1
ATOM 1907 O O . THR A 1 249 ? -3.076 -4.608 5.458 1.00 93.06 249 THR A O 1
ATOM 1910 N N . THR A 1 250 ? -0.925 -4.166 5.885 1.00 91.88 250 THR A N 1
ATOM 1911 C CA . THR A 1 250 ? -1.138 -3.902 7.315 1.00 91.88 250 THR A CA 1
ATOM 1912 C C . THR A 1 250 ? -1.934 -2.631 7.564 1.00 91.88 250 THR A C 1
ATOM 1914 O O . THR A 1 250 ? -2.846 -2.643 8.392 1.00 91.88 250 THR A O 1
ATOM 1917 N N . ARG A 1 251 ? -1.675 -1.560 6.803 1.00 92.38 251 ARG A N 1
ATOM 1918 C CA . ARG A 1 251 ? -2.500 -0.345 6.821 1.00 92.38 251 ARG A CA 1
ATOM 1919 C C . ARG A 1 251 ? -3.933 -0.632 6.409 1.00 92.38 251 ARG A C 1
ATOM 1921 O O . ARG A 1 251 ? -4.852 -0.248 7.129 1.00 92.38 251 ARG A O 1
ATOM 1928 N N . VAL A 1 252 ? -4.116 -1.364 5.314 1.00 93.88 252 VAL A N 1
ATOM 1929 C CA . VAL A 1 252 ? -5.434 -1.770 4.822 1.00 93.88 252 VAL A CA 1
ATOM 1930 C C . VAL A 1 252 ? -6.179 -2.593 5.864 1.00 93.88 252 VAL A C 1
ATOM 1932 O O . VAL A 1 252 ? -7.351 -2.340 6.099 1.00 93.88 252 VAL A O 1
ATOM 1935 N N . MET A 1 253 ? -5.506 -3.526 6.536 1.00 93.38 253 MET A N 1
ATOM 1936 C CA . MET A 1 253 ? -6.131 -4.361 7.561 1.00 93.38 253 MET A CA 1
ATOM 1937 C C . MET A 1 253 ? -6.427 -3.611 8.864 1.00 93.38 253 MET A C 1
ATOM 1939 O O . MET A 1 253 ? -7.356 -3.976 9.583 1.00 93.38 253 MET A O 1
ATOM 1943 N N . SER A 1 254 ? -5.681 -2.545 9.166 1.00 93.44 254 SER A N 1
ATOM 1944 C CA . SER A 1 254 ? -5.851 -1.795 10.414 1.00 93.44 254 SER A CA 1
ATOM 1945 C C . SER A 1 254 ? -7.209 -1.094 10.540 1.00 93.44 254 SER A C 1
ATOM 1947 O O . SER A 1 254 ? -7.682 -0.942 11.664 1.00 93.44 254 SER A O 1
ATOM 1949 N N . ILE A 1 255 ? -7.881 -0.778 9.421 1.00 96.00 255 ILE A N 1
ATOM 1950 C CA . ILE A 1 255 ? -9.235 -0.191 9.421 1.00 96.00 255 ILE A CA 1
ATOM 1951 C C . ILE A 1 255 ? -10.286 -1.134 10.026 1.00 96.00 255 ILE A C 1
ATOM 1953 O O . ILE A 1 255 ? -11.286 -0.694 10.573 1.00 96.00 255 ILE A O 1
ATOM 1957 N N . PHE A 1 256 ? -10.060 -2.449 9.976 1.00 95.62 256 PHE A N 1
ATOM 1958 C CA . PHE A 1 256 ? -11.005 -3.433 10.511 1.00 95.62 256 PHE A CA 1
ATOM 1959 C C . PHE A 1 256 ? -10.817 -3.691 12.012 1.00 95.62 256 PHE A C 1
ATOM 1961 O O . PHE A 1 256 ? -11.589 -4.439 12.613 1.00 95.62 256 PHE A O 1
ATOM 1968 N N . SER A 1 257 ? -9.781 -3.113 12.625 1.00 94.31 257 SER A N 1
ATOM 1969 C CA . SER A 1 257 ? -9.419 -3.374 14.015 1.00 94.31 257 SER A CA 1
ATOM 1970 C C . SER A 1 257 ? -10.010 -2.318 14.948 1.00 94.31 257 SER A C 1
ATOM 1972 O O . SER A 1 257 ? -9.382 -1.295 15.217 1.00 94.31 257 SER A O 1
ATOM 1974 N N . CYS A 1 258 ? -11.170 -2.615 15.529 1.00 96.31 258 CYS A N 1
ATOM 1975 C CA . CYS A 1 258 ? -11.807 -1.787 16.555 1.00 96.31 258 CYS A CA 1
ATOM 1976 C C . CYS A 1 258 ? -11.538 -2.312 17.974 1.00 96.31 258 CYS A C 1
ATOM 1978 O O . CYS A 1 258 ? -11.390 -3.517 18.185 1.00 96.31 258 CYS A O 1
ATOM 1980 N N . ARG A 1 259 ? -11.511 -1.411 18.958 1.00 95.69 259 ARG A N 1
ATOM 1981 C CA . ARG A 1 259 ? -11.414 -1.718 20.390 1.00 95.69 259 ARG A CA 1
ATOM 1982 C C . ARG A 1 259 ? -12.537 -1.023 21.150 1.00 95.69 259 ARG A C 1
ATOM 1984 O O . ARG A 1 259 ? -12.856 0.124 20.869 1.00 95.69 259 ARG A O 1
ATOM 1991 N N . GLU A 1 260 ? -13.120 -1.722 22.113 1.00 97.44 260 GLU A N 1
ATOM 1992 C CA . GLU A 1 260 ? -14.176 -1.185 22.972 1.00 97.44 260 GLU A CA 1
ATOM 1993 C C . GLU A 1 260 ? -13.584 -0.428 24.171 1.00 97.44 260 GLU A C 1
ATOM 1995 O O . GLU A 1 260 ? -12.669 -0.931 24.832 1.00 97.44 260 GLU A O 1
ATOM 2000 N N . ILE A 1 261 ? -14.082 0.787 24.411 1.00 97.56 261 ILE A N 1
ATOM 2001 C CA . ILE A 1 261 ? -13.742 1.680 25.524 1.00 97.56 261 ILE A CA 1
ATOM 2002 C C . ILE A 1 261 ? -15.056 2.313 25.994 1.00 97.56 261 ILE A C 1
ATOM 2004 O O . ILE A 1 261 ? -15.755 2.934 25.198 1.00 97.56 261 ILE A O 1
ATOM 2008 N N . ASP A 1 262 ? -15.413 2.111 27.263 1.00 96.75 262 ASP A N 1
ATOM 2009 C CA . ASP A 1 262 ? -16.622 2.672 27.890 1.00 96.75 262 ASP A CA 1
ATOM 2010 C C . ASP A 1 262 ? -17.928 2.419 27.105 1.00 96.75 262 ASP A C 1
ATOM 2012 O O . ASP A 1 262 ? -18.794 3.282 26.985 1.00 96.75 262 ASP A O 1
ATOM 2016 N N . GLY A 1 263 ? -18.070 1.211 26.546 1.00 96.50 263 GLY A N 1
ATOM 2017 C CA . GLY A 1 263 ? -19.255 0.790 25.786 1.00 96.50 263 GLY A CA 1
ATOM 2018 C C . GLY A 1 263 ? -19.328 1.329 24.353 1.00 96.50 263 GLY A C 1
ATOM 2019 O O . GLY A 1 263 ? -20.270 1.011 23.631 1.00 96.50 263 GLY A O 1
ATOM 2020 N N . GLN A 1 264 ? -18.333 2.102 23.914 1.00 97.75 264 GLN A N 1
ATOM 2021 C CA . GLN A 1 264 ? -18.198 2.579 22.539 1.00 97.75 264 GLN A CA 1
ATOM 2022 C C . GLN A 1 264 ? -16.995 1.918 21.863 1.00 97.75 264 GLN A C 1
ATOM 2024 O O . GLN A 1 264 ? -15.994 1.589 22.501 1.00 97.75 264 GLN A O 1
ATOM 2029 N N . ARG A 1 265 ? -17.076 1.683 20.550 1.00 97.62 265 ARG A N 1
ATOM 2030 C CA . ARG A 1 265 ? -15.976 1.082 19.782 1.00 97.62 265 ARG A CA 1
ATOM 2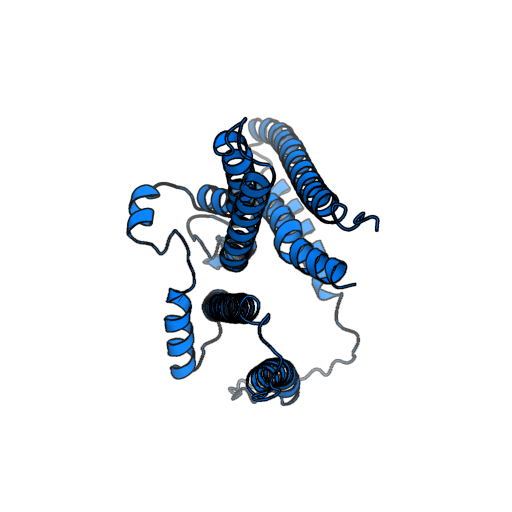031 C C . ARG A 1 265 ? -15.204 2.164 19.045 1.00 97.62 265 ARG A C 1
ATOM 2033 O O . ARG A 1 265 ? -15.789 2.916 18.279 1.00 97.62 265 ARG A O 1
ATOM 2040 N N . TYR A 1 266 ? -13.891 2.185 19.225 1.00 97.75 266 TYR A N 1
ATOM 2041 C CA . TYR A 1 266 ? -12.970 3.119 18.581 1.00 97.75 266 TYR A CA 1
ATOM 2042 C C . TYR A 1 266 ? -11.956 2.372 17.728 1.00 97.75 266 TYR A C 1
ATOM 2044 O O . TYR A 1 266 ? -11.639 1.205 17.985 1.00 97.75 266 TYR A O 1
ATOM 2052 N N . LEU A 1 267 ? -11.432 3.039 16.709 1.00 96.44 267 LEU A N 1
ATOM 2053 C CA . LEU A 1 267 ? -10.429 2.455 15.839 1.00 96.44 267 LEU A CA 1
ATOM 2054 C C . LEU A 1 267 ? -9.116 2.268 16.611 1.00 96.44 267 LEU A C 1
ATOM 2056 O O . LEU A 1 267 ? -8.570 3.205 17.183 1.00 96.44 267 LEU A O 1
ATOM 2060 N N . ARG A 1 268 ? -8.558 1.050 16.620 1.00 94.19 268 ARG A N 1
ATOM 2061 C CA . ARG A 1 268 ? -7.340 0.742 17.397 1.00 94.19 268 ARG A CA 1
ATOM 2062 C C . ARG A 1 268 ? -6.123 1.539 16.919 1.00 94.19 268 ARG A C 1
ATOM 2064 O O . ARG A 1 268 ? -5.209 1.773 17.703 1.00 94.19 268 ARG A O 1
ATOM 2071 N N . ALA A 1 269 ? -6.107 1.917 15.643 1.00 91.50 269 ALA A N 1
ATOM 2072 C CA . ALA A 1 269 ? -5.044 2.719 15.054 1.00 91.50 269 ALA A CA 1
ATOM 2073 C C . ALA A 1 269 ? -5.140 4.215 15.410 1.00 91.50 269 ALA A C 1
ATOM 2075 O O . ALA A 1 269 ? -4.110 4.883 15.430 1.00 91.50 269 ALA A O 1
ATOM 2076 N N . ASP A 1 270 ? -6.342 4.723 15.700 1.00 94.06 270 ASP A N 1
ATOM 2077 C CA . ASP A 1 270 ? -6.589 6.111 16.092 1.00 94.06 270 ASP A CA 1
ATOM 2078 C C . ASP A 1 270 ? -7.864 6.198 16.948 1.00 94.06 270 ASP A C 1
ATOM 2080 O O . ASP A 1 270 ? -8.984 6.116 16.440 1.00 94.06 270 ASP A O 1
ATOM 2084 N N . LEU A 1 271 ? -7.690 6.378 18.261 1.00 95.50 271 LEU A N 1
ATOM 2085 C CA . LEU A 1 271 ? -8.798 6.420 19.222 1.00 95.50 271 LEU A CA 1
ATOM 2086 C C . LEU A 1 271 ? -9.676 7.675 19.093 1.00 95.50 271 LEU A C 1
ATOM 2088 O O . LEU A 1 271 ? -10.709 7.751 19.749 1.00 95.50 271 LEU A O 1
ATOM 2092 N N . THR A 1 272 ? -9.299 8.648 18.258 1.00 95.06 272 THR A N 1
ATOM 2093 C CA . THR A 1 272 ? -10.160 9.802 17.951 1.00 95.06 272 THR A CA 1
ATOM 2094 C C . THR A 1 272 ? -11.285 9.450 16.978 1.00 95.06 272 THR A C 1
ATOM 2096 O O . THR A 1 272 ? -12.253 10.200 16.861 1.00 95.06 272 THR A O 1
ATOM 2099 N N . LYS A 1 273 ? -11.184 8.307 16.286 1.00 96.44 273 LYS A N 1
ATOM 2100 C CA . LYS A 1 273 ? -12.166 7.848 15.303 1.00 96.44 273 LYS A CA 1
ATOM 2101 C C . LYS A 1 273 ? -13.042 6.744 15.891 1.00 96.44 273 LYS A C 1
ATOM 2103 O O . LYS A 1 273 ? -12.558 5.675 16.272 1.00 96.44 273 LYS A O 1
ATOM 2108 N N . GLN A 1 274 ? -14.347 6.998 15.954 1.00 97.56 274 GLN A N 1
ATOM 2109 C CA . GLN A 1 274 ? -15.337 6.018 16.394 1.00 97.56 274 GLN A CA 1
ATOM 2110 C C . GLN A 1 274 ? -15.611 5.004 15.275 1.00 97.56 274 GLN A C 1
ATOM 2112 O O . GLN A 1 274 ? -15.777 5.355 14.107 1.00 97.56 274 GLN A O 1
ATOM 2117 N N . CYS A 1 275 ? -15.642 3.724 15.628 1.00 97.88 275 CYS A N 1
ATOM 2118 C CA . CYS A 1 275 ? -16.015 2.663 14.707 1.00 97.88 275 CYS A CA 1
ATOM 2119 C C . CYS A 1 275 ? -17.525 2.654 14.468 1.00 97.88 275 CYS A C 1
ATOM 2121 O O . CYS A 1 275 ? -18.307 2.924 15.373 1.00 97.88 275 CYS A O 1
ATOM 2123 N N . TYR A 1 276 ? -17.912 2.250 13.257 1.00 95.94 276 TYR A N 1
ATOM 2124 C CA . TYR A 1 276 ? -19.303 2.196 12.770 1.00 95.94 276 TYR A CA 1
ATOM 2125 C C . TYR A 1 276 ? -19.997 3.550 12.615 1.00 95.94 276 TYR A C 1
ATOM 2127 O O . TYR A 1 276 ? -21.177 3.583 12.282 1.00 95.94 276 TYR A O 1
ATOM 2135 N N . ASP A 1 277 ? -19.258 4.645 12.771 1.00 95.56 277 ASP A N 1
ATOM 2136 C CA . ASP A 1 277 ? -19.698 5.945 12.289 1.00 95.56 277 ASP A CA 1
ATOM 2137 C C . ASP A 1 277 ? -19.767 5.963 10.750 1.00 95.56 277 ASP A C 1
ATOM 2139 O O . ASP A 1 277 ? -19.117 5.156 10.072 1.00 95.56 277 ASP A O 1
ATOM 2143 N N . PHE A 1 278 ? -20.539 6.889 10.187 1.00 95.00 278 PHE A N 1
ATOM 2144 C CA . PHE A 1 278 ? -20.709 7.043 8.743 1.00 95.00 278 PHE A CA 1
ATOM 2145 C C . PHE A 1 278 ? -19.365 7.223 8.021 1.00 95.00 278 PHE A C 1
ATOM 2147 O O . PHE A 1 278 ? -19.110 6.561 7.009 1.00 95.00 278 PHE A O 1
ATOM 2154 N N . GLU A 1 279 ? -18.457 8.033 8.584 1.00 94.62 279 GLU A N 1
ATOM 2155 C CA . GLU A 1 279 ? -17.108 8.223 8.036 1.00 94.62 279 GLU A CA 1
ATOM 2156 C C . GLU A 1 279 ? -16.319 6.902 8.046 1.00 94.62 279 GLU A C 1
ATOM 2158 O O . GLU A 1 279 ? -15.681 6.540 7.055 1.00 94.62 279 GLU A O 1
ATOM 2163 N N . HIS A 1 280 ? -16.396 6.130 9.132 1.00 96.06 280 HIS A N 1
ATOM 2164 C CA . HIS A 1 280 ? -15.704 4.846 9.242 1.00 96.06 280 HIS A CA 1
ATOM 2165 C C . HIS A 1 280 ? -16.261 3.802 8.268 1.00 96.06 280 HIS A C 1
ATOM 2167 O O . HIS A 1 280 ? -15.490 3.095 7.620 1.00 96.06 280 HIS A O 1
ATOM 2173 N N . LEU A 1 281 ? -17.588 3.708 8.130 1.00 95.94 281 LEU A N 1
ATOM 2174 C CA . LEU A 1 281 ? -18.248 2.767 7.219 1.00 95.94 281 LEU A CA 1
ATOM 2175 C C . LEU A 1 281 ? -17.857 3.019 5.762 1.00 95.94 281 LEU A C 1
ATOM 2177 O O . LEU A 1 281 ? -17.579 2.066 5.031 1.00 95.94 281 LEU A O 1
ATOM 2181 N N . ALA A 1 282 ? -17.757 4.287 5.362 1.00 94.56 282 ALA A N 1
ATOM 2182 C CA . ALA A 1 282 ? -17.283 4.660 4.037 1.00 94.56 282 ALA A CA 1
ATOM 2183 C C . ALA A 1 282 ? -15.874 4.131 3.746 1.00 94.56 282 ALA A C 1
ATOM 2185 O O . ALA A 1 282 ? -15.635 3.471 2.730 1.00 94.56 282 ALA A O 1
ATOM 2186 N N . HIS A 1 283 ? -14.947 4.344 4.677 1.00 95.88 283 HIS A N 1
ATOM 2187 C CA . HIS A 1 283 ? -13.575 3.863 4.538 1.00 95.88 283 HIS A CA 1
ATOM 2188 C C . HIS A 1 283 ? -13.462 2.343 4.688 1.00 95.88 283 HIS A C 1
ATOM 2190 O O . HIS A 1 283 ? -12.578 1.732 4.089 1.00 95.88 283 HIS A O 1
ATOM 2196 N N . LEU A 1 284 ? -14.377 1.706 5.419 1.00 96.00 284 LEU A N 1
ATOM 2197 C CA . LEU A 1 284 ? -14.440 0.254 5.554 1.00 96.00 284 LEU A CA 1
ATOM 2198 C C . LEU A 1 284 ? -14.770 -0.418 4.214 1.00 96.00 284 LEU A C 1
ATOM 2200 O O . LEU A 1 284 ? -14.140 -1.420 3.873 1.00 96.00 284 LEU A O 1
ATOM 2204 N N . VAL A 1 285 ? -15.686 0.150 3.417 1.00 94.69 285 VAL A N 1
ATOM 2205 C CA . VAL A 1 285 ? -15.980 -0.342 2.057 1.00 94.69 285 VAL A CA 1
ATOM 2206 C C . VAL A 1 285 ? -14.741 -0.249 1.168 1.00 94.69 285 VAL A C 1
ATOM 2208 O O . VAL A 1 285 ? -14.367 -1.233 0.528 1.00 94.69 285 VAL A O 1
ATOM 2211 N N . VAL A 1 286 ? -14.048 0.894 1.182 1.00 94.00 286 VAL A N 1
ATOM 2212 C CA . VAL A 1 286 ? -12.780 1.064 0.451 1.00 94.00 286 VAL A CA 1
ATOM 2213 C C . VAL A 1 286 ? -11.730 0.051 0.928 1.00 94.00 286 VAL A C 1
ATOM 2215 O O . VAL A 1 286 ? -11.031 -0.557 0.116 1.00 94.00 286 VAL A O 1
ATOM 2218 N N . GLY A 1 287 ? -11.677 -0.220 2.233 1.00 94.62 287 GLY A N 1
ATOM 2219 C CA . GLY A 1 287 ? -10.809 -1.236 2.821 1.00 94.62 287 GLY A CA 1
ATOM 2220 C C . GLY A 1 287 ? -11.094 -2.641 2.355 1.00 94.62 287 GLY A C 1
ATOM 2221 O O . GLY A 1 287 ? -10.147 -3.389 2.125 1.00 94.62 287 GLY A O 1
ATOM 2222 N N . LEU A 1 288 ? -12.360 -3.001 2.152 1.00 94.38 288 LEU A N 1
ATOM 2223 C CA . LEU A 1 288 ? -12.711 -4.304 1.595 1.00 94.38 288 LEU A CA 1
ATOM 2224 C C . LEU A 1 288 ? -12.206 -4.440 0.156 1.00 94.38 288 LEU A C 1
ATOM 2226 O O . LEU A 1 288 ? -11.673 -5.490 -0.201 1.00 94.38 288 LEU A O 1
ATOM 2230 N N . VAL A 1 289 ? -12.290 -3.371 -0.643 1.00 93.19 289 VAL A N 1
ATOM 2231 C CA . VAL A 1 289 ? -11.743 -3.347 -2.009 1.00 93.19 289 VAL A CA 1
ATOM 2232 C C . VAL A 1 289 ? -10.225 -3.501 -1.987 1.00 93.19 289 VAL A C 1
ATOM 2234 O O . VAL A 1 289 ? -9.687 -4.382 -2.658 1.00 93.19 289 VAL A O 1
ATOM 2237 N N . PHE A 1 290 ? -9.518 -2.708 -1.180 1.00 94.50 290 PHE A N 1
ATOM 2238 C CA . PHE A 1 290 ? -8.065 -2.826 -1.060 1.00 94.50 290 PHE A CA 1
ATOM 2239 C C . PHE A 1 290 ? -7.627 -4.181 -0.495 1.00 94.50 290 PHE A C 1
ATOM 2241 O O . PHE A 1 290 ? -6.627 -4.730 -0.952 1.00 94.50 290 PHE A O 1
ATOM 2248 N N . ALA A 1 291 ? -8.371 -4.767 0.444 1.00 92.69 291 ALA A N 1
ATOM 2249 C CA . ALA A 1 291 ? -8.090 -6.105 0.952 1.00 92.69 291 ALA A CA 1
ATOM 2250 C C . ALA A 1 291 ? -8.264 -7.162 -0.149 1.00 92.69 291 ALA A C 1
ATOM 2252 O O . ALA A 1 291 ? -7.391 -8.009 -0.329 1.00 92.69 291 ALA A O 1
ATOM 2253 N N . ALA A 1 292 ? -9.336 -7.086 -0.941 1.00 91.19 292 ALA A N 1
ATOM 2254 C CA . ALA A 1 292 ? -9.539 -7.989 -2.071 1.00 91.19 292 ALA A CA 1
ATOM 2255 C C . ALA A 1 292 ? -8.410 -7.866 -3.111 1.00 91.19 292 ALA A C 1
ATOM 2257 O O . ALA A 1 292 ? -7.866 -8.875 -3.554 1.00 91.19 292 ALA A O 1
ATOM 2258 N N . VAL A 1 293 ? -8.002 -6.643 -3.459 1.00 90.56 293 VAL A N 1
ATOM 2259 C CA . VAL A 1 293 ? -6.944 -6.402 -4.453 1.00 90.56 293 VAL A CA 1
ATOM 2260 C C . VAL A 1 293 ? -5.573 -6.839 -3.937 1.00 90.56 293 VAL A C 1
ATOM 2262 O O . VAL A 1 293 ? -4.878 -7.604 -4.603 1.00 90.56 293 VAL A O 1
ATOM 2265 N N . TYR A 1 294 ? -5.170 -6.375 -2.756 1.00 91.50 294 TYR A N 1
ATOM 2266 C CA . TYR A 1 294 ? -3.803 -6.573 -2.279 1.00 91.50 294 TYR A CA 1
ATOM 2267 C C . TYR A 1 294 ? -3.620 -7.889 -1.532 1.00 91.50 294 TYR A C 1
ATOM 2269 O O . TYR A 1 294 ? -2.650 -8.591 -1.783 1.00 91.50 294 TYR A O 1
ATOM 2277 N N . VAL A 1 295 ? -4.542 -8.260 -0.644 1.00 91.25 295 VAL A N 1
ATOM 2278 C CA . VAL A 1 295 ? -4.373 -9.445 0.214 1.00 91.25 295 VAL A CA 1
ATOM 2279 C C . VAL A 1 295 ? -4.763 -10.724 -0.516 1.00 91.25 295 VAL A C 1
ATOM 2281 O O . VAL A 1 295 ? -4.122 -11.751 -0.321 1.00 91.25 295 VAL A O 1
ATOM 2284 N N . VAL A 1 296 ? -5.780 -10.673 -1.379 1.00 89.12 296 VAL A N 1
ATOM 2285 C CA . VAL A 1 296 ? -6.228 -11.844 -2.153 1.00 89.12 296 VAL A CA 1
ATOM 2286 C C . VAL A 1 296 ? -5.668 -11.824 -3.575 1.00 89.12 296 VAL A C 1
ATOM 2288 O O . VAL A 1 296 ? -5.145 -12.835 -4.045 1.00 89.12 296 VAL A O 1
ATOM 2291 N N . GLY A 1 297 ? -5.726 -10.678 -4.257 1.00 87.62 297 GLY A N 1
ATOM 2292 C CA . GLY A 1 297 ? -5.310 -10.565 -5.654 1.00 87.62 297 GLY A CA 1
ATOM 2293 C C . GLY A 1 297 ? -3.828 -10.860 -5.879 1.00 87.62 297 GLY A C 1
ATOM 2294 O O . GLY A 1 297 ? -3.496 -11.583 -6.816 1.00 87.62 297 GLY A O 1
ATOM 2295 N N . VAL A 1 298 ? -2.935 -10.380 -5.006 1.00 86.31 298 VAL A N 1
ATOM 2296 C CA . VAL A 1 298 ? -1.486 -10.592 -5.166 1.00 86.31 298 VAL A CA 1
ATOM 2297 C C . VAL A 1 298 ? -1.096 -12.076 -5.027 1.00 86.31 298 VAL A C 1
ATOM 2299 O O . VAL A 1 298 ? -0.454 -12.590 -5.947 1.00 86.31 298 VAL A O 1
ATOM 2302 N N . PRO A 1 299 ? -1.497 -12.823 -3.974 1.00 84.31 299 PRO A N 1
ATOM 2303 C CA . PRO A 1 299 ? -1.214 -14.260 -3.898 1.00 84.31 299 PRO A CA 1
ATOM 2304 C C . PRO A 1 299 ? -1.822 -15.074 -5.042 1.00 84.31 299 PRO A C 1
ATOM 2306 O O . PRO A 1 299 ? -1.157 -15.970 -5.562 1.00 84.31 299 PRO A O 1
ATOM 2309 N N . LEU A 1 300 ? -3.054 -14.762 -5.466 1.00 83.50 300 LEU A N 1
ATOM 2310 C CA . LEU A 1 300 ? -3.685 -15.440 -6.604 1.00 83.50 300 LEU A CA 1
ATOM 2311 C C . LEU A 1 300 ? -2.924 -15.189 -7.904 1.00 83.50 300 LEU A C 1
ATOM 2313 O O . LEU A 1 300 ? -2.721 -16.117 -8.682 1.00 83.50 300 LEU A O 1
ATOM 2317 N N . PHE A 1 301 ? -2.474 -13.954 -8.121 1.00 81.56 301 PHE A N 1
ATOM 2318 C CA . PHE A 1 301 ? -1.678 -13.589 -9.284 1.00 81.56 301 PHE A CA 1
ATOM 2319 C C . PHE A 1 301 ? -0.369 -14.385 -9.348 1.00 81.56 301 PHE A C 1
ATOM 2321 O O . PHE A 1 301 ? -0.060 -14.977 -10.385 1.00 81.56 301 PHE A O 1
ATOM 2328 N N . TYR A 1 302 ? 0.375 -14.459 -8.240 1.00 77.94 302 TYR A N 1
ATOM 2329 C CA . TYR A 1 302 ? 1.597 -15.264 -8.191 1.00 77.94 302 TYR A CA 1
ATOM 2330 C C . TYR A 1 302 ? 1.294 -16.754 -8.348 1.00 77.94 302 TYR A C 1
ATOM 2332 O O . TYR A 1 302 ? 1.914 -17.413 -9.177 1.00 77.94 302 TYR A O 1
ATOM 2340 N N . GLY A 1 303 ? 0.295 -17.279 -7.638 1.00 76.00 303 GLY A N 1
ATOM 2341 C CA . GLY A 1 303 ? -0.101 -18.683 -7.747 1.00 76.00 303 GLY A CA 1
ATOM 2342 C 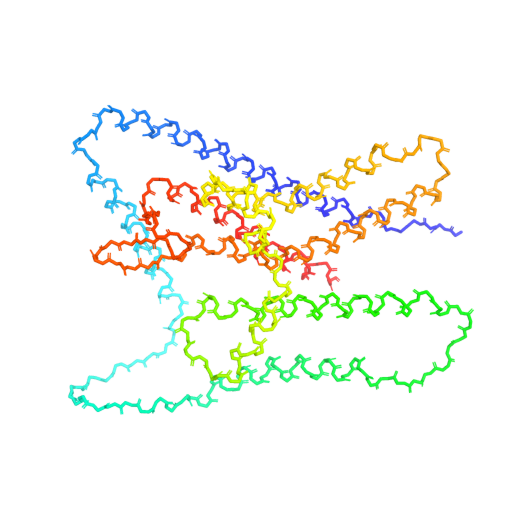C . GLY A 1 303 ? -0.533 -19.093 -9.161 1.00 76.00 303 GLY A C 1
ATOM 2343 O O . GLY A 1 303 ? -0.262 -20.217 -9.577 1.00 76.00 303 GLY A O 1
ATOM 2344 N N . ALA A 1 304 ? -1.165 -18.189 -9.915 1.00 79.12 304 ALA A N 1
ATOM 2345 C CA . ALA A 1 304 ? -1.530 -18.416 -11.311 1.00 79.12 304 ALA A CA 1
ATOM 2346 C C . ALA A 1 304 ? -0.331 -18.304 -12.265 1.00 79.12 304 ALA A C 1
ATOM 2348 O O . ALA A 1 304 ? -0.274 -19.040 -13.242 1.00 79.12 304 ALA A O 1
ATOM 2349 N N . SER A 1 305 ? 0.622 -17.412 -11.979 1.00 72.44 305 SER A N 1
ATOM 2350 C CA . SER A 1 305 ? 1.801 -17.176 -12.829 1.00 72.44 305 SER A CA 1
ATOM 2351 C C . SER A 1 305 ? 2.853 -18.288 -12.747 1.00 72.44 305 SER A C 1
ATOM 2353 O O . SER A 1 305 ? 3.689 -18.395 -13.638 1.00 72.44 305 SER A O 1
ATOM 2355 N N . PHE A 1 306 ? 2.836 -19.096 -11.682 1.00 66.44 306 PHE A N 1
ATOM 2356 C CA . PHE A 1 306 ? 3.741 -20.239 -11.493 1.00 66.44 306 PHE A CA 1
ATOM 2357 C C . PHE A 1 306 ? 3.198 -21.571 -12.053 1.00 66.44 306 PHE A C 1
ATOM 2359 O O . PHE A 1 306 ? 3.809 -22.614 -11.818 1.00 66.44 306 PHE A O 1
ATOM 2366 N N . ARG A 1 307 ? 2.066 -21.559 -12.771 1.00 54.38 307 ARG A N 1
ATOM 2367 C CA . ARG A 1 307 ? 1.561 -22.714 -13.534 1.00 54.38 307 ARG A CA 1
ATOM 2368 C C . ARG A 1 307 ? 1.964 -22.616 -14.997 1.00 54.38 307 ARG A C 1
ATOM 2370 O O . ARG A 1 307 ? 2.286 -23.682 -15.558 1.00 54.38 307 ARG A O 1
#